Protein AF-A0A8B6GCG8-F1 (afdb_monomer)

pLDDT: mean 71.93, std 27.78, range [21.56, 97.56]

Radius of gyration: 34.84 Å; Cα contacts (8 Å, |Δi|>4): 475; chains: 1; bounding box: 77×67×81 Å

Secondary structure (DSSP, 8-state):
--PPPPPPPPP------B---S--S-EEE-----------EEEEES--SEEEEE------S---EEEEES--SEEEEE------SS---EEE-S--S-------EEEEEEEEETTEEEEEEEESS-TT-EEEEESSPBPTTS-BHHHHHHHHHHHHTT--HHHHHHHTTTT----HHHHHHHHHHHHHHHHHHHHHHHHHHHHHHHHT-SS-S-EEEEEEEEE-SSTT-SEEEEEEEETTT--EEEEEEEETTT-S-GGGHHHHHHHHHHHHHHHTT--EEEEEE---HHHHHHHHHSTTPEEEE-HHHHHHHHHHHHHHHH---GGGBTTTB-GGGTTTHHHHHHHHHHHHH-

Nearest PDB structures (foldseek):
  6ozp-assembly1_A  TM=4.216E-01  e=9.508E-03  Mus musculus
  3k9k-assembly2_A  TM=4.557E-01  e=5.864E-02  Homo sapiens
  5tmd-assembly1_A  TM=6.207E-01  e=4.619E+00  Oryza sativa Japonica Group
  4xuu-assembly1_D  TM=4.042E-01  e=2.676E+00  Homo sapiens
  2w9j-assembly2_B  TM=4.641E-01  e=5.541E+00  Schizosaccharomyces pombe

Mean predicted aligned error: 16.88 Å

Structure (mmCIF, N/CA/C/O backbone):
data_AF-A0A8B6GCG8-F1
#
_entry.id   AF-A0A8B6GCG8-F1
#
loop_
_atom_site.group_PDB
_atom_site.id
_atom_site.type_symbol
_atom_site.label_atom_id
_atom_site.label_alt_id
_atom_site.label_comp_id
_atom_site.label_asym_id
_atom_site.label_entity_id
_atom_site.label_seq_id
_atom_site.pdbx_PDB_ins_code
_atom_site.Cartn_x
_atom_site.Cartn_y
_atom_site.Cartn_z
_atom_site.occupancy
_atom_site.B_iso_or_equiv
_atom_site.auth_seq_id
_atom_site.auth_comp_id
_atom_site.auth_asym_id
_atom_site.auth_atom_id
_atom_site.pdbx_PDB_model_num
ATOM 1 N N . MET A 1 1 ? -25.129 46.458 -16.082 1.00 32.44 1 MET A N 1
ATOM 2 C CA . MET A 1 1 ? -23.894 46.602 -15.280 1.00 32.44 1 MET A CA 1
ATOM 3 C C . MET A 1 1 ? -23.099 45.307 -15.385 1.00 32.44 1 MET A C 1
ATOM 5 O O . MET A 1 1 ? -23.721 44.260 -15.436 1.00 32.44 1 MET A O 1
ATOM 9 N N . ALA A 1 2 ? -21.772 45.437 -15.473 1.00 30.25 2 ALA A N 1
ATOM 10 C CA . ALA A 1 2 ? -20.726 44.406 -15.431 1.00 30.25 2 ALA A CA 1
ATOM 11 C C . ALA A 1 2 ? -20.760 43.264 -16.478 1.00 30.25 2 ALA A C 1
ATOM 13 O O . ALA A 1 2 ? -21.389 42.229 -16.299 1.00 30.25 2 ALA A O 1
ATOM 14 N N . LYS A 1 3 ? -19.985 43.463 -17.557 1.00 29.70 3 LYS A N 1
ATOM 15 C CA . LYS A 1 3 ? -19.332 42.396 -18.333 1.00 29.70 3 LYS A CA 1
ATOM 16 C C . LYS A 1 3 ? -18.142 41.876 -17.514 1.00 29.70 3 LYS A C 1
ATOM 18 O O . LYS A 1 3 ? -17.309 42.692 -17.124 1.00 29.70 3 LYS A O 1
ATOM 23 N N . GLU A 1 4 ? -18.032 40.570 -17.291 1.00 29.09 4 GLU A N 1
ATOM 24 C CA . GLU A 1 4 ? -16.805 39.967 -16.754 1.00 29.09 4 GLU A CA 1
ATOM 25 C C . GLU A 1 4 ? -15.757 39.820 -17.863 1.00 29.09 4 GLU A C 1
ATOM 27 O O . GLU A 1 4 ? -16.001 39.265 -18.936 1.00 29.09 4 GLU A O 1
ATOM 32 N N . SER A 1 5 ? -14.589 40.400 -17.598 1.00 29.09 5 SER A N 1
ATOM 33 C CA . SER A 1 5 ? -13.411 40.423 -18.451 1.00 29.09 5 SER A CA 1
ATOM 34 C C . SER A 1 5 ? -12.671 39.090 -18.394 1.00 29.09 5 SER A C 1
ATOM 36 O O . SER A 1 5 ? -12.219 38.661 -17.333 1.00 29.09 5 SER A O 1
ATOM 38 N N . CYS A 1 6 ? -12.485 38.479 -19.558 1.00 30.62 6 CYS A N 1
ATOM 39 C CA . CYS A 1 6 ? -11.544 37.390 -19.768 1.00 30.62 6 CYS A CA 1
ATOM 40 C C . CYS A 1 6 ? -10.105 37.899 -19.540 1.00 30.62 6 CYS A C 1
ATOM 42 O O . CYS A 1 6 ? -9.717 38.923 -20.105 1.00 30.62 6 CYS A O 1
ATOM 44 N N . ALA A 1 7 ? -9.322 37.202 -18.713 1.00 31.02 7 ALA A N 1
ATOM 45 C CA . ALA A 1 7 ? -7.907 37.502 -18.491 1.00 31.02 7 ALA A CA 1
ATOM 46 C C . ALA A 1 7 ? -7.106 37.440 -19.814 1.00 31.02 7 ALA A C 1
ATOM 48 O O . ALA A 1 7 ? -7.383 36.565 -20.643 1.00 31.02 7 ALA A O 1
ATOM 49 N N . PRO A 1 8 ? -6.121 38.331 -20.042 1.00 29.83 8 PRO A N 1
ATOM 50 C CA . PRO A 1 8 ? -5.326 38.311 -21.262 1.00 29.83 8 PRO A CA 1
ATOM 51 C C . PRO A 1 8 ? -4.339 37.135 -21.273 1.00 29.83 8 PRO A C 1
ATOM 53 O O . PRO A 1 8 ? -3.689 36.824 -20.275 1.00 29.83 8 PRO A O 1
ATOM 56 N N . LEU A 1 9 ? -4.218 36.501 -22.441 1.00 29.25 9 LEU A N 1
ATOM 57 C CA . LEU A 1 9 ? -3.162 35.543 -22.778 1.00 29.25 9 LEU A CA 1
ATOM 58 C C . LEU A 1 9 ? -1.774 36.216 -22.686 1.00 29.25 9 LEU A C 1
ATOM 60 O O . LEU A 1 9 ? -1.675 37.421 -22.933 1.00 29.25 9 LEU A O 1
ATOM 64 N N . PRO A 1 10 ? -0.693 35.471 -22.379 1.00 26.78 10 PRO A N 1
ATOM 65 C CA . PRO A 1 10 ? 0.648 36.045 -22.281 1.00 26.78 10 PRO A CA 1
ATOM 66 C C . PRO A 1 10 ? 1.072 36.670 -23.618 1.00 26.78 10 PRO A C 1
ATOM 68 O O . PRO A 1 10 ? 1.083 36.005 -24.656 1.00 26.78 10 PRO A O 1
ATOM 71 N N . GLN A 1 11 ? 1.415 37.960 -23.592 1.00 25.47 11 GLN A N 1
ATOM 72 C CA . GLN A 1 11 ? 1.951 38.679 -24.746 1.00 25.47 11 GLN A CA 1
ATOM 73 C C . GLN A 1 11 ? 3.335 38.138 -25.122 1.00 25.47 11 GLN A C 1
ATOM 75 O O . GLN A 1 11 ? 4.242 38.063 -24.295 1.00 25.47 11 GLN A O 1
ATOM 80 N N . VAL A 1 12 ? 3.507 37.805 -26.401 1.00 28.25 12 VAL A N 1
ATOM 81 C CA . VAL A 1 12 ? 4.810 37.506 -27.002 1.00 28.25 12 VAL A CA 1
ATOM 82 C C . VAL A 1 12 ? 5.490 38.833 -27.339 1.00 28.25 12 VAL A C 1
ATOM 84 O O . VAL A 1 12 ? 5.025 39.560 -28.214 1.00 28.25 12 VAL A O 1
ATOM 87 N N . SER A 1 13 ? 6.587 39.151 -26.653 1.00 27.48 13 SER A N 1
ATOM 88 C CA . SER A 1 13 ? 7.477 40.254 -27.031 1.00 27.48 13 SER A CA 1
ATOM 89 C C . SER A 1 13 ? 8.398 39.797 -28.163 1.00 27.48 13 SER A C 1
ATOM 91 O O . SER A 1 13 ? 9.070 38.773 -28.046 1.00 27.48 13 SER A O 1
ATOM 93 N N . ILE A 1 14 ? 8.416 40.547 -29.265 1.00 28.27 14 ILE A N 1
ATOM 94 C CA . ILE A 1 14 ? 9.349 40.370 -30.382 1.00 28.27 14 ILE A CA 1
ATOM 95 C C . ILE A 1 14 ? 10.382 41.491 -30.272 1.00 28.27 14 ILE A C 1
ATOM 97 O O . ILE A 1 14 ? 10.014 42.661 -30.314 1.00 28.27 14 ILE A O 1
ATOM 101 N N . HIS A 1 15 ? 11.663 41.147 -30.144 1.00 27.52 15 HIS A N 1
ATOM 102 C CA . HIS A 1 15 ? 12.764 42.109 -30.196 1.00 27.52 15 HIS A CA 1
ATOM 103 C C . HIS A 1 15 ? 13.732 41.723 -31.315 1.00 27.52 15 HIS A C 1
ATOM 105 O O . HIS A 1 15 ? 14.347 40.660 -31.278 1.00 27.52 15 HIS A O 1
ATOM 111 N N . SER A 1 16 ? 13.879 42.601 -32.309 1.00 26.38 16 SER A N 1
ATOM 112 C CA . SER A 1 16 ? 14.939 42.523 -33.316 1.00 26.38 16 SER A CA 1
ATOM 113 C C . SER A 1 16 ? 16.014 43.553 -32.985 1.00 26.38 16 SER A C 1
ATOM 115 O O . SER A 1 16 ? 15.724 44.750 -32.969 1.00 26.38 16 SER A O 1
ATOM 117 N N . VAL A 1 17 ? 17.247 43.107 -32.756 1.00 29.20 17 VAL A N 1
ATOM 118 C CA . VAL A 1 17 ? 18.406 43.992 -32.578 1.00 29.20 17 VAL A CA 1
ATOM 119 C C . VAL A 1 17 ? 19.298 43.848 -33.804 1.00 29.20 17 VAL A C 1
ATOM 121 O O . VAL A 1 17 ? 19.693 42.741 -34.165 1.00 29.20 17 VAL A O 1
ATOM 124 N N . ARG A 1 18 ? 19.592 44.969 -34.466 1.00 30.34 18 ARG A N 1
ATOM 125 C CA . ARG A 1 18 ? 20.473 45.031 -35.636 1.00 30.34 18 ARG A CA 1
ATOM 126 C C . ARG A 1 18 ? 21.690 45.863 -35.261 1.00 30.34 18 ARG A C 1
ATOM 128 O O . ARG A 1 18 ? 21.537 47.019 -34.882 1.00 30.34 18 ARG A O 1
ATOM 135 N N . VAL A 1 19 ? 22.873 45.268 -35.352 1.00 31.67 19 VAL A N 1
ATOM 136 C CA . VAL A 1 19 ? 24.141 45.924 -35.019 1.00 31.67 19 VAL A CA 1
ATOM 137 C C . VAL A 1 19 ? 24.976 45.998 -36.294 1.00 31.67 19 VAL A C 1
ATOM 139 O O . VAL A 1 19 ? 25.287 44.968 -36.887 1.00 31.67 19 VAL A O 1
ATOM 142 N N . ASN A 1 20 ? 25.293 47.217 -36.731 1.00 30.27 20 ASN A N 1
ATOM 143 C CA . ASN A 1 20 ? 26.251 47.486 -37.803 1.00 30.27 20 ASN A CA 1
ATOM 144 C C . ASN A 1 20 ? 27.512 48.050 -37.152 1.00 30.27 20 ASN A C 1
ATOM 146 O O . ASN A 1 20 ? 27.458 49.125 -36.558 1.00 30.27 20 ASN A O 1
ATOM 150 N N . LEU A 1 21 ? 28.627 47.335 -37.264 1.00 30.95 21 LEU A N 1
ATOM 151 C CA . LEU A 1 21 ? 29.933 47.789 -36.795 1.00 30.95 21 LEU A CA 1
ATOM 152 C C . LEU A 1 21 ? 30.873 47.802 -37.997 1.00 30.95 21 LEU A C 1
ATOM 154 O O . LEU A 1 21 ? 30.982 46.808 -38.709 1.00 30.95 21 LEU A O 1
ATOM 158 N N . SER A 1 22 ? 31.496 48.950 -38.254 1.00 26.77 22 SER A N 1
ATOM 159 C CA . SER A 1 22 ? 32.385 49.143 -39.402 1.00 26.77 22 SER A CA 1
ATOM 160 C C . SER A 1 22 ? 33.802 48.635 -39.143 1.00 26.77 22 SER A C 1
ATOM 162 O O . SER A 1 22 ? 34.457 48.221 -40.094 1.00 26.77 22 SER A O 1
ATOM 164 N N . GLN A 1 23 ? 34.252 48.643 -37.883 1.00 32.69 23 GLN A N 1
ATOM 165 C CA . GLN A 1 23 ? 35.544 48.125 -37.426 1.00 32.69 23 GLN A CA 1
ATOM 166 C C . GLN A 1 23 ? 35.416 47.686 -35.963 1.00 32.69 23 GLN A C 1
ATOM 168 O O . GLN A 1 23 ? 34.892 48.436 -35.136 1.00 32.69 23 GLN A O 1
ATOM 173 N N . SER A 1 24 ? 35.857 46.472 -35.644 1.00 34.53 24 SER A N 1
ATOM 174 C CA . SER A 1 24 ? 36.017 46.029 -34.260 1.00 34.53 24 SER A CA 1
ATOM 175 C C . SER A 1 24 ? 37.118 44.985 -34.182 1.00 34.53 24 SER A C 1
ATOM 177 O O . SER A 1 24 ? 37.036 43.968 -34.873 1.00 34.53 24 SER A O 1
ATOM 179 N N . ASP A 1 25 ? 38.084 45.213 -33.302 1.00 31.75 25 ASP A N 1
ATOM 180 C CA . ASP A 1 25 ? 39.302 44.405 -33.276 1.00 31.75 25 ASP A CA 1
ATOM 181 C C . ASP A 1 25 ? 39.113 43.057 -32.580 1.00 31.75 25 ASP A C 1
ATOM 183 O O . ASP A 1 25 ? 39.912 42.167 -32.810 1.00 31.75 25 ASP A O 1
ATOM 187 N N . ASN A 1 26 ? 38.062 42.863 -31.768 1.00 34.75 26 ASN A N 1
ATOM 188 C CA . ASN A 1 26 ? 37.738 41.570 -31.153 1.00 34.75 26 ASN A CA 1
ATOM 189 C C . ASN A 1 26 ? 36.280 41.522 -30.656 1.00 34.75 26 ASN A C 1
ATOM 191 O O . ASN A 1 26 ? 35.889 42.305 -29.789 1.00 34.75 26 ASN A O 1
ATOM 195 N N . LEU A 1 27 ? 35.483 40.563 -31.141 1.00 35.06 27 LEU A N 1
ATOM 196 C CA . LEU A 1 27 ? 34.155 40.235 -30.601 1.00 35.06 27 LEU A CA 1
ATOM 197 C C . LEU A 1 27 ? 34.186 38.825 -29.997 1.00 35.06 27 LEU A C 1
ATOM 199 O O . LEU A 1 27 ? 34.358 37.838 -30.706 1.00 35.06 27 LEU A O 1
ATOM 203 N N . SER A 1 28 ? 34.002 38.737 -28.678 1.00 33.25 28 SER A N 1
ATOM 204 C CA . SER A 1 28 ? 33.999 37.486 -27.910 1.00 33.25 28 SER A CA 1
ATOM 205 C C . SER A 1 28 ? 32.704 37.368 -27.109 1.00 33.25 28 SER A C 1
ATOM 207 O O . SER A 1 28 ? 32.291 38.310 -26.433 1.00 33.25 28 SER A O 1
ATOM 209 N N . CYS A 1 29 ? 32.045 36.212 -27.184 1.00 35.44 29 CYS A N 1
ATOM 210 C CA . CYS A 1 29 ? 30.864 35.886 -26.387 1.00 35.44 29 CYS A CA 1
ATOM 211 C C . CYS A 1 29 ? 31.061 34.508 -25.737 1.00 35.44 29 CYS A C 1
ATOM 213 O O . CYS A 1 29 ? 31.024 33.494 -26.425 1.00 35.44 29 CYS A O 1
ATOM 215 N N . ASN A 1 30 ? 31.280 34.481 -24.415 1.00 27.20 30 ASN A N 1
ATOM 216 C CA . ASN A 1 30 ? 31.602 33.272 -23.644 1.00 27.20 30 ASN A CA 1
ATOM 217 C C . ASN A 1 30 ? 30.707 33.133 -22.393 1.00 27.20 30 ASN A C 1
ATOM 219 O O . ASN A 1 30 ? 30.389 34.130 -21.750 1.00 27.20 30 ASN A O 1
ATOM 223 N N . ASN A 1 31 ? 30.383 31.883 -22.026 1.00 28.02 31 ASN A N 1
ATOM 224 C CA . ASN A 1 31 ? 29.682 31.440 -20.805 1.00 28.02 31 ASN A CA 1
ATOM 225 C C . ASN A 1 31 ? 28.288 32.041 -20.546 1.00 28.02 31 ASN A C 1
ATOM 227 O O . ASN A 1 31 ? 28.129 32.911 -19.696 1.00 28.02 31 ASN A O 1
ATOM 231 N N . ASN A 1 32 ? 27.247 31.466 -21.157 1.00 29.69 32 ASN A N 1
ATOM 232 C CA . ASN A 1 32 ? 25.871 31.676 -20.701 1.00 29.69 32 ASN A CA 1
ATOM 233 C C . ASN A 1 32 ? 25.127 30.349 -20.513 1.00 29.69 32 ASN A C 1
ATOM 235 O O . ASN A 1 32 ? 25.135 29.479 -21.378 1.00 29.69 32 ASN A O 1
ATOM 239 N N . ARG A 1 33 ? 24.445 30.214 -19.370 1.00 24.67 33 ARG A N 1
ATOM 240 C CA . ARG A 1 33 ? 23.570 29.086 -19.036 1.00 24.67 33 ARG A CA 1
ATOM 241 C C . ARG A 1 33 ? 22.139 29.615 -18.947 1.00 24.67 33 ARG A C 1
ATOM 243 O O . ARG A 1 33 ? 21.739 30.100 -17.894 1.00 24.67 33 ARG A O 1
ATOM 250 N N . THR A 1 34 ? 21.371 29.538 -20.036 1.00 23.41 34 THR A N 1
ATOM 251 C CA . THR A 1 34 ? 19.992 30.060 -20.043 1.00 23.41 34 THR A CA 1
ATOM 252 C C . THR A 1 34 ? 19.047 29.230 -20.911 1.00 23.41 34 THR A C 1
ATOM 254 O O . THR A 1 34 ? 19.414 28.723 -21.968 1.00 23.41 34 THR A O 1
ATOM 257 N N . VAL A 1 35 ? 17.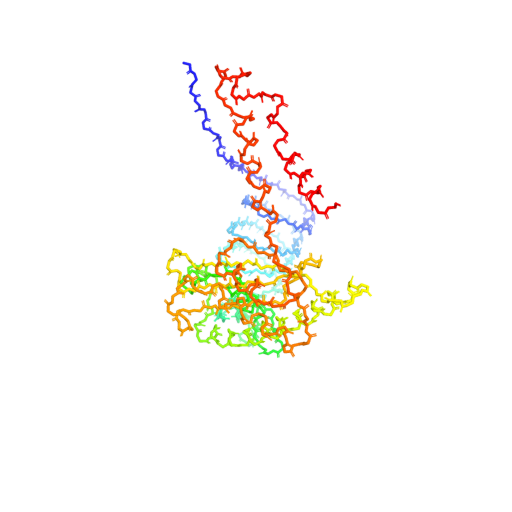802 29.118 -20.446 1.00 22.17 35 VAL A N 1
ATOM 258 C CA . VAL A 1 35 ? 16.657 28.491 -21.117 1.00 22.17 35 VAL A CA 1
ATOM 259 C C . VAL A 1 35 ? 15.977 29.495 -22.070 1.00 22.17 35 VAL A C 1
ATOM 261 O O . VAL A 1 35 ? 15.567 30.565 -21.642 1.00 22.17 35 VAL A O 1
ATOM 264 N N . THR A 1 36 ? 15.882 29.097 -23.347 1.00 23.94 36 THR A N 1
ATOM 265 C CA . THR A 1 36 ? 14.929 29.429 -24.442 1.00 23.94 36 THR A CA 1
ATOM 266 C C . THR A 1 36 ? 14.344 30.847 -24.601 1.00 23.94 36 THR A C 1
ATOM 268 O O . THR A 1 36 ? 13.528 31.218 -23.779 1.00 23.94 36 THR A O 1
ATOM 271 N N . TYR A 1 37 ? 14.552 31.503 -25.767 1.00 21.56 37 TYR A N 1
ATOM 272 C CA . TYR A 1 37 ? 13.556 32.273 -26.574 1.00 21.56 37 TYR A CA 1
ATOM 273 C C . TYR A 1 37 ? 14.062 32.471 -28.034 1.00 21.56 37 TYR A C 1
ATOM 275 O O . TYR A 1 37 ? 15.267 32.430 -28.279 1.00 21.56 37 TYR A O 1
ATOM 283 N N . ARG A 1 38 ? 13.159 32.639 -29.025 1.00 27.12 38 ARG A N 1
ATOM 284 C CA . ARG A 1 38 ? 13.507 32.914 -30.446 1.00 27.12 38 ARG A CA 1
ATOM 285 C C . ARG A 1 38 ? 14.250 34.248 -30.573 1.00 27.12 38 ARG A C 1
ATOM 287 O O . ARG A 1 38 ? 13.722 35.258 -30.124 1.00 27.12 38 ARG A O 1
ATOM 294 N N . HIS A 1 39 ? 15.380 34.257 -31.275 1.00 28.78 39 HIS A N 1
ATOM 295 C CA . HIS A 1 39 ? 16.095 35.466 -31.677 1.00 28.78 39 HIS A CA 1
ATOM 296 C C . HIS A 1 39 ? 16.517 35.346 -33.148 1.00 28.78 39 HIS A C 1
ATOM 298 O O . HIS A 1 39 ? 16.999 34.303 -33.575 1.00 28.78 39 HIS A O 1
ATOM 304 N N . ASP A 1 40 ? 16.341 36.410 -33.927 1.00 30.27 40 ASP A N 1
ATOM 305 C CA . ASP A 1 40 ? 16.994 36.556 -35.229 1.00 30.27 40 ASP A CA 1
ATOM 306 C C . ASP A 1 40 ? 18.073 37.633 -35.064 1.00 30.27 40 ASP A C 1
ATOM 308 O O . ASP A 1 40 ? 17.767 38.785 -34.746 1.00 30.27 40 ASP A O 1
ATOM 312 N N . LEU A 1 41 ? 19.341 37.255 -35.241 1.00 31.00 41 LEU A N 1
ATOM 313 C CA . LEU A 1 41 ? 20.489 38.163 -35.202 1.00 31.00 41 LEU A CA 1
ATOM 314 C C . LEU A 1 41 ? 21.177 38.144 -36.569 1.00 31.00 41 LEU A C 1
ATOM 316 O O . LEU A 1 41 ? 21.558 37.089 -37.078 1.00 31.00 41 LEU A O 1
ATOM 320 N N 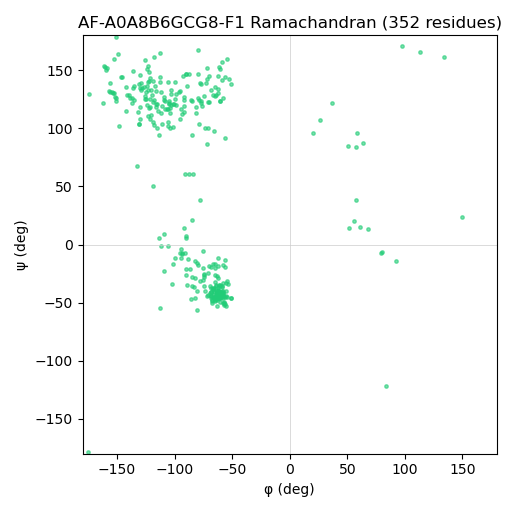. GLY A 1 42 ? 21.321 39.323 -37.171 1.00 29.45 42 GLY A N 1
ATOM 321 C CA . GLY A 1 42 ? 22.029 39.513 -38.433 1.00 29.45 42 GLY A CA 1
ATOM 322 C C . GLY A 1 42 ? 22.948 40.724 -38.348 1.00 29.45 42 GLY A C 1
ATOM 323 O O . GLY A 1 42 ? 22.481 41.825 -38.050 1.00 29.45 42 GLY A O 1
ATOM 324 N N . GLY A 1 43 ? 24.232 40.508 -38.631 1.00 33.19 43 GLY A N 1
ATOM 325 C CA . GLY A 1 43 ? 25.261 41.543 -38.726 1.00 33.19 43 GLY A CA 1
ATOM 326 C C . GLY A 1 43 ? 26.042 41.397 -40.033 1.00 33.19 43 GLY A C 1
ATOM 327 O O . GLY A 1 43 ? 26.333 40.280 -40.462 1.00 33.19 43 GLY A O 1
ATOM 328 N N . ASN A 1 44 ? 26.345 42.524 -40.676 1.00 31.81 44 ASN A N 1
ATOM 329 C CA . ASN A 1 44 ? 27.280 42.603 -41.800 1.00 31.81 44 ASN A CA 1
ATOM 330 C C . ASN A 1 44 ? 28.590 43.195 -41.267 1.00 31.81 44 ASN A C 1
ATOM 332 O O . ASN A 1 44 ? 28.548 44.245 -40.627 1.00 31.81 44 ASN A O 1
ATOM 336 N N . LEU A 1 45 ? 29.722 42.546 -41.539 1.00 32.78 45 LEU A N 1
ATOM 337 C CA . LEU A 1 45 ? 31.052 43.001 -41.125 1.00 32.78 45 LEU A CA 1
ATOM 338 C C . LEU A 1 45 ? 31.954 43.082 -42.357 1.00 32.78 45 LEU A C 1
ATOM 340 O O . LEU A 1 45 ? 32.044 42.134 -43.136 1.00 32.78 45 LEU A O 1
ATOM 344 N N . SER A 1 46 ? 32.586 44.237 -42.551 1.00 30.97 46 SER A N 1
ATOM 345 C CA . SER A 1 46 ? 33.433 44.514 -43.714 1.00 30.97 46 SER A CA 1
ATOM 346 C C . SER A 1 46 ? 34.871 44.019 -43.536 1.00 30.97 46 SER A C 1
ATOM 348 O O . SER A 1 46 ? 35.440 43.529 -44.511 1.00 30.97 46 SER A O 1
ATOM 350 N N . GLN A 1 47 ? 35.434 44.096 -42.324 1.00 34.56 47 GLN A N 1
ATOM 351 C CA . GLN A 1 47 ? 36.785 43.628 -41.980 1.00 34.56 47 GLN A CA 1
ATOM 352 C C . GLN A 1 47 ? 36.845 43.268 -40.487 1.00 34.56 47 GLN A C 1
ATOM 354 O O . GLN A 1 47 ? 36.376 44.043 -39.651 1.00 34.56 47 GLN A O 1
ATOM 359 N N . SER A 1 48 ? 37.360 42.084 -40.161 1.00 34.47 48 SER A N 1
ATOM 360 C CA . SER A 1 48 ? 37.602 41.624 -38.790 1.00 34.47 48 SER A CA 1
ATOM 361 C C . SER A 1 48 ? 38.720 40.588 -38.816 1.00 34.47 48 SER A C 1
ATOM 363 O O . SER A 1 48 ? 38.671 39.666 -39.633 1.00 34.47 48 SER A O 1
ATOM 365 N N . ASP A 1 49 ? 39.696 40.759 -37.927 1.00 33.06 49 ASP A N 1
ATOM 366 C CA . ASP A 1 49 ? 40.918 39.954 -37.933 1.00 33.06 49 ASP A CA 1
ATOM 367 C C . ASP A 1 49 ? 40.754 38.625 -37.187 1.00 33.06 49 ASP A C 1
ATOM 369 O O . ASP A 1 49 ? 41.361 37.645 -37.600 1.00 33.06 49 ASP A O 1
ATOM 373 N N . ASP A 1 50 ? 39.859 38.534 -36.192 1.00 34.97 50 ASP A N 1
ATOM 374 C CA . ASP A 1 50 ? 39.560 37.278 -35.497 1.00 34.97 50 ASP A CA 1
ATOM 375 C C . ASP A 1 50 ? 38.114 37.223 -34.958 1.00 34.97 50 ASP A C 1
ATOM 377 O O . ASP A 1 50 ? 37.664 38.073 -34.183 1.00 34.97 50 ASP A O 1
ATOM 381 N N . LEU A 1 51 ? 37.378 36.165 -35.320 1.00 34.94 51 LEU A N 1
ATOM 382 C CA . LEU A 1 51 ? 36.086 35.798 -34.723 1.00 34.94 51 LEU A CA 1
ATOM 383 C C . LEU A 1 51 ? 36.214 34.436 -34.031 1.00 34.94 51 LEU A C 1
ATOM 385 O O . LEU A 1 51 ? 36.504 33.431 -34.683 1.00 34.94 51 LEU A O 1
ATOM 389 N N . SER A 1 52 ? 35.943 34.386 -32.720 1.00 34.12 52 SER A N 1
ATOM 390 C CA . SER A 1 52 ? 35.914 33.135 -31.950 1.00 34.12 52 SER A CA 1
ATOM 391 C C . SER A 1 52 ? 34.602 32.972 -31.179 1.00 34.12 52 SER A C 1
ATOM 393 O O . SER A 1 52 ? 34.091 33.907 -30.562 1.00 34.12 52 SER A O 1
ATOM 395 N N . CYS A 1 53 ? 34.032 31.767 -31.225 1.00 35.28 53 CYS A N 1
ATOM 396 C CA . CYS A 1 53 ? 32.849 31.382 -30.456 1.00 35.28 53 CYS A CA 1
ATOM 397 C C . CYS A 1 53 ? 33.169 30.056 -29.763 1.00 35.28 53 CYS A C 1
ATOM 399 O O . CYS A 1 53 ? 33.419 29.077 -30.466 1.00 35.28 53 CYS A O 1
ATOM 401 N N . ASN A 1 54 ? 33.163 30.006 -28.428 1.00 29.42 54 ASN A N 1
ATOM 402 C CA . ASN A 1 54 ? 33.509 28.795 -27.679 1.00 29.42 54 ASN A CA 1
ATOM 403 C C . ASN A 1 54 ? 32.473 28.467 -26.589 1.00 29.42 54 ASN A C 1
ATOM 405 O O . ASN A 1 54 ? 32.056 29.332 -25.824 1.00 29.42 54 ASN A O 1
ATOM 409 N N . ASN A 1 55 ? 32.161 27.170 -26.486 1.00 30.44 55 ASN A N 1
ATOM 410 C CA . ASN A 1 55 ? 31.487 26.487 -25.375 1.00 30.44 55 ASN A CA 1
ATOM 411 C C . ASN A 1 55 ? 30.034 26.911 -25.068 1.00 30.44 55 ASN A C 1
ATOM 413 O O . ASN A 1 55 ? 29.778 27.707 -24.167 1.00 30.44 55 ASN A O 1
ATOM 417 N N . ASN A 1 56 ? 29.063 26.288 -25.749 1.00 32.28 56 ASN A N 1
ATOM 418 C CA . ASN A 1 56 ? 27.644 26.370 -25.385 1.00 32.28 56 ASN A CA 1
ATOM 419 C C . ASN A 1 56 ? 26.988 24.975 -25.363 1.00 32.28 56 ASN A C 1
ATOM 421 O O . ASN A 1 56 ? 26.786 24.365 -26.410 1.00 32.28 56 ASN A O 1
ATOM 425 N N . ASP A 1 57 ? 26.571 24.507 -24.182 1.00 27.66 57 ASP A N 1
ATOM 426 C CA . ASP A 1 57 ? 25.603 23.409 -24.037 1.00 27.66 57 ASP A CA 1
ATOM 427 C C . ASP A 1 57 ? 24.198 23.979 -24.271 1.00 27.66 57 ASP A C 1
ATOM 429 O O . ASP A 1 57 ? 23.657 24.684 -23.417 1.00 27.66 57 ASP A O 1
ATOM 433 N N . THR A 1 58 ? 23.582 23.740 -25.433 1.00 29.38 58 THR A N 1
ATOM 434 C CA . THR A 1 58 ? 22.220 24.242 -25.701 1.00 29.38 58 THR A CA 1
ATOM 435 C C . THR A 1 58 ? 21.335 23.207 -26.390 1.00 29.38 58 THR A C 1
ATOM 437 O O . THR A 1 58 ? 21.636 22.713 -27.472 1.00 29.38 58 THR A O 1
ATOM 440 N N . VAL A 1 59 ? 20.166 22.944 -25.798 1.00 27.03 59 VAL A N 1
ATOM 441 C CA . VAL A 1 59 ? 19.036 22.267 -26.449 1.00 27.03 59 VAL A CA 1
ATOM 442 C C . VAL A 1 59 ? 17.973 23.321 -26.751 1.00 27.03 59 VAL A C 1
ATOM 444 O O . VAL A 1 59 ? 17.245 23.690 -25.833 1.00 27.03 59 VAL A O 1
ATOM 447 N N . THR A 1 60 ? 17.829 23.820 -27.993 1.00 24.19 60 THR A N 1
ATOM 448 C CA . THR A 1 60 ? 16.558 24.456 -28.429 1.00 24.19 60 THR A CA 1
ATOM 449 C C . THR A 1 60 ? 16.339 24.558 -29.957 1.00 24.19 60 THR A C 1
ATOM 451 O O . THR A 1 60 ? 17.271 24.625 -30.750 1.00 24.19 60 THR A O 1
ATOM 454 N N . TYR A 1 61 ? 15.053 24.570 -30.340 1.00 24.97 61 TYR A N 1
ATOM 455 C CA . TYR A 1 61 ? 14.441 24.644 -31.679 1.00 24.97 61 TYR A CA 1
ATOM 456 C C . TYR A 1 61 ? 14.734 25.929 -32.497 1.00 24.97 61 TYR A C 1
ATOM 458 O O . TYR A 1 61 ? 14.745 27.020 -31.941 1.00 24.97 61 TYR A O 1
ATOM 466 N N . ARG A 1 62 ? 14.848 25.752 -33.834 1.00 24.27 62 ARG A N 1
ATOM 467 C CA . ARG A 1 62 ? 14.930 26.724 -34.966 1.00 24.27 62 ARG A CA 1
ATOM 468 C C . ARG A 1 62 ? 15.500 28.126 -34.658 1.00 24.27 62 ARG A C 1
ATOM 470 O O . ARG A 1 62 ? 14.785 28.992 -34.167 1.00 24.27 62 ARG A O 1
ATOM 477 N N . HIS A 1 63 ? 16.720 28.362 -35.136 1.00 30.92 63 HIS A N 1
ATOM 478 C CA . HIS A 1 63 ? 17.390 29.660 -35.272 1.00 30.92 63 HIS A CA 1
ATOM 479 C C . HIS A 1 63 ? 17.845 29.830 -36.739 1.00 30.92 63 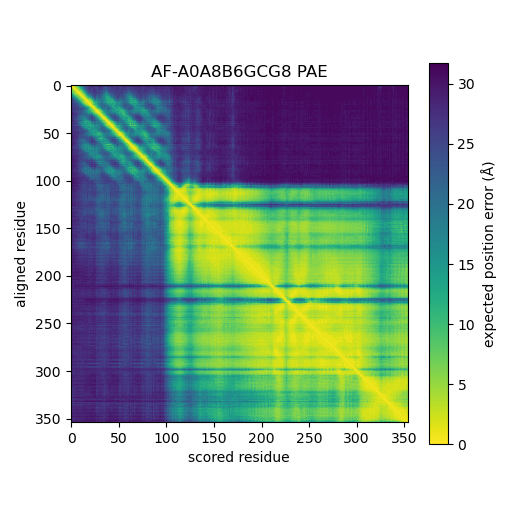HIS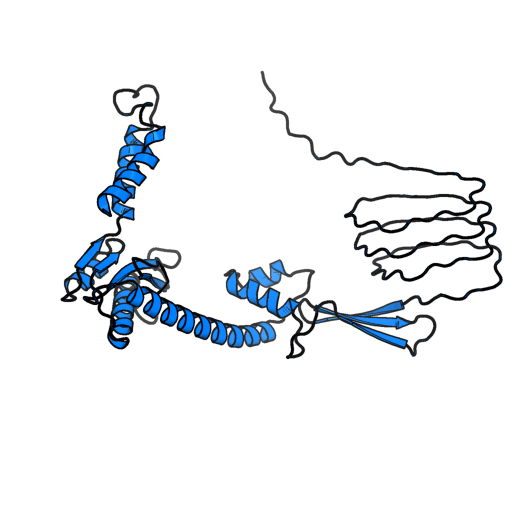 A C 1
ATOM 481 O O . HIS A 1 63 ? 17.953 28.851 -37.480 1.00 30.92 63 HIS A O 1
ATOM 487 N N . SER A 1 64 ? 18.076 31.062 -37.194 1.00 30.66 64 SER A N 1
ATOM 488 C CA . SER A 1 64 ? 18.748 31.341 -38.472 1.00 30.66 64 SER A CA 1
ATOM 489 C C . SER A 1 64 ? 19.740 32.477 -38.254 1.00 30.66 64 SER A C 1
ATOM 491 O O . SER A 1 64 ? 19.343 33.561 -37.846 1.00 30.66 64 SER A O 1
ATOM 493 N N . VAL A 1 65 ? 21.020 32.242 -38.536 1.00 32.62 65 VAL A N 1
ATOM 494 C CA . VAL A 1 65 ? 22.073 33.265 -38.459 1.00 32.62 65 VAL A CA 1
ATOM 495 C C . VAL A 1 65 ? 22.683 33.408 -39.848 1.00 32.62 65 VAL A C 1
ATOM 497 O O . VAL A 1 65 ? 23.042 32.413 -40.482 1.00 32.62 65 VAL A O 1
ATOM 500 N N . ARG A 1 66 ? 22.759 34.644 -40.348 1.00 32.94 66 ARG A N 1
ATOM 501 C CA . ARG A 1 66 ? 23.362 34.977 -41.643 1.00 32.94 66 ARG A CA 1
ATOM 502 C C . ARG A 1 66 ? 24.450 36.018 -41.399 1.00 32.94 66 ARG A C 1
ATOM 504 O O . ARG A 1 66 ? 24.147 37.099 -40.903 1.00 32.94 66 ARG A O 1
ATOM 511 N N . VAL A 1 67 ? 25.685 35.675 -41.753 1.00 35.34 67 VAL A N 1
ATOM 512 C CA . VAL A 1 67 ? 26.861 36.547 -41.638 1.00 35.34 67 VAL A CA 1
ATOM 513 C C . VAL A 1 67 ? 27.500 36.639 -43.020 1.00 35.34 67 VAL A C 1
ATOM 515 O O . VAL A 1 67 ? 27.783 35.612 -43.636 1.00 35.34 67 VAL A O 1
ATOM 518 N N . ASN A 1 68 ? 27.678 37.862 -43.517 1.00 34.38 68 ASN A N 1
ATOM 519 C CA . ASN A 1 68 ? 28.422 38.147 -44.742 1.00 34.38 68 ASN A CA 1
ATOM 520 C C . ASN A 1 68 ? 29.745 38.808 -44.341 1.00 34.38 68 ASN A C 1
ATOM 522 O O . ASN A 1 68 ? 29.711 39.833 -43.658 1.00 34.38 68 ASN A O 1
ATOM 526 N N . LEU A 1 69 ? 30.870 38.226 -44.761 1.00 33.91 69 LEU A N 1
ATOM 527 C CA . LEU A 1 69 ? 32.223 38.730 -44.514 1.00 33.91 69 LEU A CA 1
ATOM 528 C C . LEU A 1 69 ? 32.928 38.916 -45.856 1.00 33.91 69 LEU A C 1
ATOM 530 O O . LEU A 1 69 ? 32.870 38.027 -46.705 1.00 33.91 69 LEU A O 1
ATOM 534 N N . SER A 1 70 ? 33.574 40.064 -46.053 1.00 31.00 70 SER A N 1
ATOM 535 C CA . SER A 1 70 ? 34.337 40.349 -47.274 1.00 31.00 70 SER A CA 1
ATOM 536 C C . SER A 1 70 ? 35.799 39.899 -47.192 1.00 31.00 70 SER A C 1
ATOM 538 O O . SER A 1 70 ? 36.318 39.455 -48.214 1.00 31.00 70 SER A O 1
ATOM 540 N N . GLN A 1 71 ? 36.447 39.977 -46.019 1.00 35.44 71 GLN A N 1
ATOM 541 C CA . GLN A 1 71 ? 37.854 39.595 -45.791 1.00 35.44 71 GLN A CA 1
ATOM 542 C C . GLN A 1 71 ? 38.090 39.239 -44.305 1.00 35.44 71 GLN A C 1
ATOM 544 O O . GLN A 1 71 ? 37.665 40.003 -43.437 1.00 35.44 71 GLN A O 1
ATOM 549 N N . SER A 1 72 ? 38.736 38.100 -44.020 1.00 34.72 72 SER A N 1
ATOM 550 C CA . SER A 1 72 ? 39.235 37.724 -42.681 1.00 34.72 72 SER A CA 1
ATOM 551 C C . SER A 1 72 ? 40.389 36.724 -42.798 1.00 34.72 72 SER A C 1
ATOM 553 O O . SER A 1 72 ? 40.269 35.773 -43.578 1.00 34.72 72 SER A O 1
ATOM 555 N N . ASP A 1 73 ? 41.429 36.877 -41.979 1.00 32.78 73 ASP A N 1
ATOM 556 C CA . ASP A 1 73 ? 42.644 36.056 -42.056 1.00 32.78 73 ASP A CA 1
ATOM 557 C C . ASP A 1 73 ? 42.589 34.781 -41.198 1.00 32.78 73 ASP A C 1
ATOM 559 O O . ASP A 1 73 ? 43.197 33.782 -41.577 1.00 32.78 73 ASP A O 1
ATOM 563 N N . ASN A 1 74 ? 41.799 34.735 -40.115 1.00 34.03 74 ASN A N 1
ATOM 564 C CA . ASN A 1 74 ? 41.628 33.524 -39.305 1.00 34.03 74 ASN A CA 1
ATOM 565 C C . ASN A 1 74 ? 40.179 33.335 -38.817 1.00 34.03 74 ASN A C 1
ATOM 567 O O . ASN A 1 74 ? 39.562 34.207 -38.210 1.00 34.03 74 ASN A O 1
ATOM 571 N N . LEU A 1 75 ? 39.627 32.141 -39.056 1.00 35.00 75 LEU A N 1
ATOM 572 C CA . LEU A 1 75 ? 38.326 31.709 -38.535 1.00 35.00 75 LEU A CA 1
ATOM 573 C C . LEU A 1 75 ? 38.522 30.453 -37.684 1.00 35.00 75 LEU A C 1
ATOM 575 O O . LEU A 1 75 ? 38.827 29.381 -38.202 1.00 35.00 75 LEU A O 1
ATOM 579 N N . SER A 1 76 ? 38.312 30.584 -36.373 1.00 33.56 76 SER A N 1
ATOM 580 C CA . SER A 1 76 ? 38.405 29.486 -35.407 1.00 33.56 76 SER A CA 1
ATOM 581 C C . SER A 1 76 ? 37.053 29.270 -34.728 1.00 33.56 76 SER A C 1
ATOM 583 O O . SER A 1 76 ? 36.662 30.013 -33.826 1.00 33.56 76 SER A O 1
ATOM 585 N N . CYS A 1 77 ? 36.358 28.202 -35.111 1.00 33.81 77 CYS A N 1
ATOM 586 C CA . CYS A 1 77 ? 35.219 27.665 -34.373 1.00 33.81 77 CYS A CA 1
ATOM 587 C C . CYS A 1 77 ? 35.612 26.308 -33.781 1.00 33.81 77 CYS A C 1
ATOM 589 O O . CYS A 1 77 ? 35.955 25.386 -34.518 1.00 33.81 77 CYS A O 1
ATOM 591 N N . ASN A 1 78 ? 35.588 26.172 -32.452 1.00 30.02 78 ASN A N 1
ATOM 592 C CA . ASN A 1 78 ? 35.978 24.927 -31.798 1.00 30.02 78 ASN A CA 1
ATOM 593 C C . ASN A 1 78 ? 34.898 24.456 -30.817 1.00 30.02 78 ASN A C 1
ATOM 595 O O . ASN A 1 78 ? 34.345 25.237 -30.050 1.00 30.02 78 ASN A O 1
ATOM 599 N N . ASN A 1 79 ? 34.604 23.155 -30.882 1.00 29.77 79 ASN A N 1
ATOM 600 C CA . ASN A 1 79 ? 33.617 22.420 -30.084 1.00 29.77 79 ASN A CA 1
ATOM 601 C C . ASN A 1 79 ? 32.205 23.025 -30.021 1.00 29.77 79 ASN A C 1
ATOM 603 O O . ASN A 1 79 ? 31.810 23.648 -29.039 1.00 29.77 79 ASN A O 1
ATOM 607 N N . ASN A 1 80 ? 31.396 22.702 -31.033 1.00 30.38 80 ASN A N 1
ATOM 608 C CA . ASN A 1 80 ? 29.940 22.776 -30.934 1.00 30.38 80 ASN A CA 1
ATOM 609 C C . ASN A 1 80 ? 29.344 21.365 -31.064 1.00 30.38 80 ASN A C 1
ATOM 611 O O . ASN A 1 80 ? 29.168 20.863 -32.177 1.00 30.38 80 ASN A O 1
ATOM 615 N N . ASP A 1 81 ? 28.987 20.731 -29.944 1.00 31.08 81 ASP A N 1
ATOM 616 C CA . ASP A 1 81 ? 28.141 19.531 -29.935 1.00 31.08 81 ASP A CA 1
ATOM 617 C C . ASP A 1 81 ? 26.702 19.931 -30.299 1.00 31.08 81 ASP A C 1
ATOM 619 O O . ASP A 1 81 ? 25.865 20.234 -29.452 1.00 31.08 81 ASP A O 1
ATOM 623 N N . THR A 1 82 ? 26.404 19.977 -31.601 1.00 28.55 82 THR A N 1
ATOM 624 C CA . THR A 1 82 ? 25.076 20.370 -32.094 1.00 28.55 82 THR A CA 1
ATOM 625 C C . THR A 1 82 ? 24.289 19.149 -32.562 1.00 28.55 82 THR A C 1
ATOM 627 O O . THR A 1 82 ? 24.601 18.535 -33.581 1.00 28.55 82 THR A O 1
ATOM 630 N N . LEU A 1 83 ? 23.204 18.824 -31.861 1.00 25.16 83 LEU A N 1
ATOM 631 C CA . LEU A 1 83 ? 22.205 17.849 -32.301 1.00 25.16 83 LEU A CA 1
ATOM 632 C C . LEU A 1 83 ? 21.194 18.574 -33.210 1.00 25.16 83 LEU A C 1
ATOM 634 O O . LEU A 1 83 ? 20.266 19.223 -32.732 1.00 25.16 83 LEU A O 1
ATOM 638 N N . THR A 1 84 ? 21.396 18.553 -34.531 1.00 26.41 84 THR A N 1
ATOM 639 C CA . THR A 1 84 ? 20.592 19.375 -35.456 1.00 26.41 84 THR A CA 1
ATOM 640 C C . THR A 1 84 ? 19.349 18.652 -35.996 1.00 26.41 84 THR A C 1
ATOM 642 O O . THR A 1 84 ? 19.456 17.702 -36.769 1.00 26.41 84 THR A O 1
ATOM 645 N N . TYR A 1 85 ? 18.156 19.193 -35.714 1.00 22.56 85 TYR A N 1
ATOM 646 C CA . TYR A 1 85 ? 17.022 19.167 -36.650 1.00 22.56 85 TYR A CA 1
ATOM 647 C C . TYR A 1 85 ? 17.089 20.462 -37.478 1.00 22.56 85 TYR A C 1
ATOM 649 O O . TYR A 1 85 ? 16.998 21.550 -36.914 1.00 22.56 85 TYR A O 1
ATOM 657 N N . ARG A 1 86 ? 17.332 20.325 -38.794 1.00 24.48 86 ARG A N 1
ATOM 658 C CA . ARG A 1 86 ? 17.499 21.373 -39.835 1.00 24.48 86 ARG A CA 1
ATOM 659 C C . ARG A 1 86 ? 17.869 22.785 -39.337 1.00 24.48 86 ARG A C 1
ATOM 661 O O . ARG A 1 86 ? 16.994 23.610 -39.086 1.00 24.48 86 ARG A O 1
ATOM 668 N N . HIS A 1 87 ? 19.166 23.081 -39.359 1.00 30.12 87 HIS A N 1
ATOM 669 C CA . HIS A 1 87 ? 19.705 24.434 -39.514 1.00 30.12 87 HIS A CA 1
ATOM 670 C C . HIS A 1 87 ? 20.423 24.528 -40.860 1.00 30.12 87 HIS A C 1
ATOM 672 O O . HIS A 1 87 ? 21.070 23.575 -41.288 1.00 30.12 87 HIS A O 1
ATOM 678 N N . SER A 1 88 ? 20.330 25.684 -41.507 1.00 28.12 88 SER A N 1
ATOM 679 C CA . SER A 1 88 ? 21.142 26.045 -42.667 1.00 28.12 88 SER A CA 1
ATOM 680 C C . SER A 1 88 ? 21.967 27.269 -42.298 1.00 28.12 88 SER A C 1
ATOM 682 O O . SER A 1 88 ? 21.437 28.378 -42.255 1.00 28.12 88 SER A O 1
ATOM 684 N N . VAL A 1 89 ? 23.249 27.053 -42.021 1.00 31.66 89 VAL A N 1
ATOM 685 C CA . VAL A 1 89 ? 24.258 28.110 -41.951 1.00 31.66 89 VAL A CA 1
ATOM 686 C C . VAL A 1 89 ? 24.763 28.312 -43.376 1.00 31.66 89 VAL A C 1
ATOM 688 O O . VAL A 1 89 ? 25.151 27.347 -44.034 1.00 31.66 89 VAL A O 1
ATOM 691 N N . ARG A 1 90 ? 24.696 29.538 -43.895 1.00 31.42 90 ARG A N 1
ATOM 692 C CA . ARG A 1 90 ? 25.238 29.876 -45.216 1.00 31.42 90 ARG A CA 1
ATOM 693 C C . ARG A 1 90 ? 26.276 30.973 -45.012 1.00 31.42 90 ARG A C 1
ATOM 695 O O . ARG A 1 90 ? 25.907 32.094 -44.679 1.00 31.42 90 ARG A O 1
ATOM 702 N N . VAL A 1 91 ? 27.542 30.607 -45.177 1.00 33.25 91 VAL A N 1
ATOM 703 C CA . VAL A 1 91 ? 28.695 31.512 -45.166 1.00 33.25 91 VAL A CA 1
ATOM 704 C C . VAL A 1 91 ? 29.128 31.676 -46.619 1.00 33.25 91 VAL A C 1
ATOM 706 O O . VAL A 1 91 ? 29.395 30.678 -47.285 1.00 33.25 91 VAL A O 1
ATOM 709 N N . ASN A 1 92 ? 29.142 32.906 -47.126 1.00 31.78 92 ASN A N 1
ATOM 710 C CA . ASN A 1 92 ? 29.732 33.224 -48.425 1.00 31.78 92 ASN A CA 1
ATOM 711 C C . ASN A 1 92 ? 31.104 33.852 -48.166 1.00 31.78 92 ASN A C 1
ATOM 713 O O . ASN A 1 92 ? 31.171 34.875 -47.491 1.00 31.78 92 ASN A O 1
ATOM 717 N N . LEU A 1 93 ? 32.164 33.234 -48.690 1.00 30.75 93 LEU A N 1
ATOM 718 C CA . LEU A 1 93 ? 33.548 33.713 -48.620 1.00 30.75 93 LEU A CA 1
ATOM 719 C C . LEU A 1 93 ? 34.067 33.943 -50.037 1.00 30.75 93 LEU A C 1
ATOM 721 O O . LEU A 1 93 ? 33.783 33.141 -50.928 1.00 30.75 93 LEU A O 1
ATOM 725 N N . SER A 1 94 ? 34.834 35.014 -50.235 1.00 29.25 94 SER A N 1
ATOM 726 C CA . SER A 1 94 ? 35.454 35.335 -51.525 1.00 29.25 94 SER A CA 1
ATOM 727 C C . SER A 1 94 ? 36.940 34.971 -51.636 1.00 29.25 94 SER A C 1
ATOM 729 O O . SER A 1 94 ? 37.392 34.883 -52.770 1.00 29.25 94 SER A O 1
ATOM 731 N N . GLN A 1 95 ? 37.682 34.712 -50.543 1.00 31.77 95 GLN A N 1
ATOM 732 C CA . GLN A 1 95 ? 39.100 34.274 -50.557 1.00 31.77 95 GLN A CA 1
ATOM 733 C C . GLN A 1 95 ? 39.600 33.928 -49.129 1.00 31.77 95 GLN A C 1
ATOM 735 O O . GLN A 1 95 ? 39.416 34.751 -48.238 1.00 31.77 95 GLN A O 1
ATOM 740 N N . SER A 1 96 ? 40.224 32.756 -48.898 1.00 29.89 96 SER A N 1
ATOM 741 C CA . SER A 1 96 ? 41.150 32.505 -47.762 1.00 29.89 96 SER A CA 1
ATOM 742 C C . SER A 1 96 ? 42.074 31.291 -48.017 1.00 29.89 96 SER A C 1
ATOM 744 O O . SER A 1 96 ? 41.679 30.363 -48.727 1.00 29.89 96 SER A O 1
ATOM 746 N N . ASP A 1 97 ? 43.289 31.309 -47.438 1.00 29.98 97 ASP A N 1
ATOM 747 C CA . ASP A 1 97 ? 44.420 30.411 -47.770 1.00 29.98 97 ASP A CA 1
ATOM 748 C C . ASP A 1 97 ? 44.744 29.296 -46.747 1.00 29.98 97 ASP A C 1
ATOM 750 O O . ASP A 1 97 ? 45.615 28.468 -47.008 1.00 29.98 97 ASP A O 1
ATOM 754 N N . VAL A 1 98 ? 44.048 29.170 -45.609 1.00 27.58 98 VAL A N 1
ATOM 755 C CA . VAL A 1 98 ? 44.256 28.030 -44.685 1.00 27.58 98 VAL A CA 1
ATOM 756 C C . VAL A 1 98 ? 42.928 27.561 -44.085 1.00 27.58 98 VAL A C 1
ATOM 758 O O . VAL A 1 98 ? 42.286 28.269 -43.316 1.00 27.58 98 VAL A O 1
ATOM 761 N N . LEU A 1 99 ? 42.518 26.331 -44.416 1.00 26.28 99 LEU A N 1
ATOM 762 C CA . LEU A 1 99 ? 41.360 25.646 -43.832 1.00 26.28 99 LEU A CA 1
ATOM 763 C C . LEU A 1 99 ? 41.836 24.471 -42.974 1.00 26.28 99 LEU A C 1
ATOM 765 O O . LEU A 1 99 ? 42.173 23.408 -43.491 1.00 26.28 99 LEU A O 1
ATOM 769 N N . SER A 1 100 ? 41.808 24.630 -41.654 1.00 31.16 100 SER A N 1
ATOM 770 C CA . SER A 1 100 ? 42.027 23.536 -40.706 1.00 31.16 100 SER A CA 1
ATOM 771 C C . SER A 1 100 ? 40.919 23.556 -39.654 1.00 31.16 100 SER A C 1
ATOM 773 O O . SER A 1 100 ? 40.943 24.388 -38.752 1.00 31.16 100 SER A O 1
ATOM 775 N N . GLY A 1 101 ? 39.953 22.631 -39.769 1.00 28.03 101 GLY A N 1
ATOM 776 C CA . GLY A 1 101 ? 38.963 22.399 -38.706 1.00 28.03 101 GLY A CA 1
ATOM 777 C C . GLY A 1 101 ? 37.558 21.916 -39.089 1.00 28.03 101 GLY A C 1
ATOM 778 O O . GLY A 1 101 ? 36.637 22.119 -38.310 1.00 28.03 101 GLY A O 1
ATOM 779 N N . ASN A 1 102 ? 37.327 21.270 -40.239 1.00 38.69 102 ASN A N 1
ATOM 780 C CA . ASN A 1 102 ? 35.978 20.818 -40.632 1.00 38.69 102 ASN A CA 1
ATOM 781 C C . ASN A 1 102 ? 35.602 19.414 -40.105 1.00 38.69 102 ASN A C 1
ATOM 783 O O . ASN A 1 102 ? 35.276 18.517 -40.875 1.00 38.69 102 ASN A O 1
ATOM 787 N N . ASN A 1 103 ? 35.557 19.189 -38.790 1.00 38.78 103 ASN A N 1
ATOM 788 C CA . ASN A 1 103 ? 35.046 17.915 -38.254 1.00 38.78 103 ASN A CA 1
ATOM 789 C C . ASN A 1 103 ? 33.512 17.906 -38.124 1.00 38.78 103 ASN A C 1
ATOM 791 O O . ASN A 1 103 ? 32.963 17.711 -37.041 1.00 38.78 103 ASN A O 1
ATOM 795 N N . ASN A 1 104 ? 32.796 18.074 -39.241 1.00 43.88 104 ASN A N 1
ATOM 796 C CA . ASN A 1 104 ? 31.343 17.896 -39.284 1.00 43.88 104 ASN A CA 1
ATOM 797 C C . ASN A 1 104 ? 31.000 16.417 -39.029 1.00 43.88 104 ASN A C 1
ATOM 799 O O . ASN A 1 104 ? 31.061 15.581 -39.938 1.00 43.88 104 ASN A O 1
ATOM 803 N N . ARG A 1 105 ? 30.651 16.074 -37.785 1.00 45.53 105 ARG A N 1
ATOM 804 C CA . ARG A 1 105 ? 30.094 14.762 -37.438 1.00 45.53 105 ARG A CA 1
ATOM 805 C C . ARG A 1 105 ? 28.637 14.728 -37.869 1.00 45.53 105 ARG A C 1
ATOM 807 O O . ARG A 1 105 ? 27.824 15.531 -37.426 1.00 45.53 105 ARG A O 1
ATOM 814 N N . THR A 1 106 ? 28.298 13.779 -38.727 1.00 53.59 106 THR A N 1
ATOM 815 C CA . THR A 1 106 ? 26.911 13.556 -39.140 1.00 53.59 106 THR A CA 1
ATOM 816 C C . THR A 1 106 ? 26.332 12.389 -38.351 1.00 53.59 106 THR A C 1
ATOM 818 O O . THR A 1 106 ? 27.013 11.391 -38.093 1.00 53.59 106 THR A O 1
ATOM 821 N N . VAL A 1 107 ? 25.068 12.508 -37.931 1.00 56.38 107 VAL A N 1
ATOM 822 C CA . VAL A 1 107 ? 24.329 11.372 -37.367 1.00 56.38 107 VAL A CA 1
ATOM 823 C C . VAL A 1 107 ? 24.042 10.413 -38.515 1.00 56.38 107 VAL A C 1
ATOM 825 O O . VAL A 1 107 ? 23.116 10.621 -39.293 1.00 56.38 107 VAL A O 1
ATOM 828 N N . ALA A 1 108 ? 24.844 9.358 -38.627 1.00 60.53 108 ALA A N 1
ATOM 829 C CA . ALA A 1 108 ? 24.657 8.346 -39.659 1.00 60.53 108 ALA A CA 1
ATOM 830 C C . ALA A 1 108 ? 23.467 7.438 -39.344 1.00 60.53 108 ALA A C 1
ATOM 832 O O . ALA A 1 108 ? 22.769 6.975 -40.244 1.00 60.53 108 ALA A O 1
ATOM 833 N N . LYS A 1 109 ? 23.248 7.141 -38.056 1.00 71.38 109 LYS A N 1
ATOM 834 C CA . LYS A 1 109 ? 22.174 6.245 -37.621 1.00 71.38 109 LYS A CA 1
ATOM 835 C C . LYS A 1 109 ? 21.784 6.496 -36.171 1.00 71.38 109 LYS A C 1
ATOM 837 O O . LYS A 1 109 ? 22.640 6.484 -35.292 1.00 71.38 109 LYS A O 1
ATOM 842 N N . MET A 1 110 ? 20.485 6.613 -35.921 1.00 79.38 110 MET A N 1
ATOM 843 C CA . MET A 1 110 ? 19.891 6.582 -34.585 1.00 79.38 110 MET A CA 1
ATOM 844 C C . MET A 1 110 ? 19.120 5.277 -34.420 1.00 79.38 110 MET A C 1
ATOM 846 O O . MET A 1 110 ? 18.293 4.9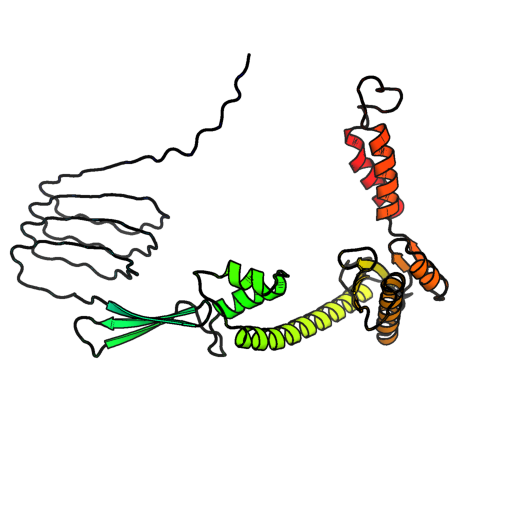28 -35.258 1.00 79.38 110 MET A O 1
ATOM 850 N N . THR A 1 111 ? 19.405 4.529 -33.358 1.00 83.44 111 THR A N 1
ATOM 851 C CA . THR A 1 111 ? 18.677 3.300 -33.022 1.00 83.44 111 THR A CA 1
ATOM 852 C C . THR A 1 111 ? 18.069 3.435 -31.638 1.00 83.44 111 THR A C 1
ATOM 854 O O . THR A 1 111 ? 18.794 3.561 -30.654 1.00 83.44 111 THR A O 1
ATOM 857 N N . MET A 1 112 ? 16.741 3.362 -31.555 1.00 83.75 112 MET A N 1
ATOM 858 C CA . MET A 1 112 ? 16.040 3.334 -30.273 1.00 83.75 112 MET A CA 1
ATOM 859 C C . MET A 1 112 ? 16.142 1.953 -29.623 1.00 83.75 112 MET A C 1
ATOM 861 O O . MET A 1 112 ? 15.993 0.916 -30.272 1.00 83.75 112 MET A O 1
ATOM 865 N N . LYS A 1 113 ? 16.379 1.940 -28.314 1.00 88.31 113 LYS A N 1
ATOM 866 C CA . LYS A 1 113 ? 16.498 0.752 -27.463 1.00 88.31 113 LYS A CA 1
ATOM 867 C C . LYS A 1 113 ? 15.648 0.954 -26.206 1.00 88.31 113 LYS A C 1
ATOM 869 O O . LYS A 1 113 ? 16.154 1.061 -25.091 1.00 88.31 113 LYS A O 1
ATOM 874 N N . GLY A 1 114 ? 14.331 0.996 -26.396 1.00 89.94 114 GLY A N 1
ATOM 875 C CA . GLY A 1 114 ? 13.390 1.422 -25.359 1.00 89.94 114 GLY A CA 1
ATOM 876 C C . GLY A 1 114 ? 13.286 2.944 -25.347 1.00 89.94 114 GLY A C 1
ATOM 877 O O . GLY A 1 114 ? 12.960 3.525 -26.378 1.00 89.94 114 GLY A O 1
ATOM 878 N N . HIS A 1 115 ? 13.591 3.552 -24.202 1.00 89.31 115 HIS A N 1
ATOM 879 C CA . HIS A 1 115 ? 13.698 5.004 -23.994 1.00 89.31 115 HIS A CA 1
ATOM 880 C C . HIS A 1 115 ? 15.128 5.532 -24.168 1.00 89.31 115 HIS A C 1
ATOM 882 O O . HIS A 1 115 ? 15.348 6.736 -24.170 1.00 89.31 115 HIS A O 1
ATOM 888 N N . GLY A 1 116 ? 16.113 4.639 -24.306 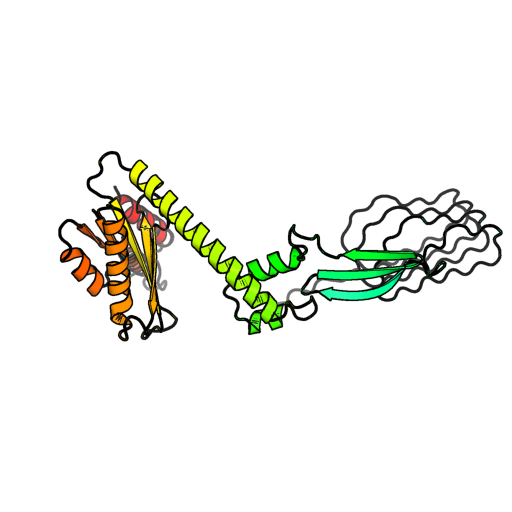1.00 85.88 116 GLY A N 1
ATOM 889 C CA . GLY A 1 116 ? 17.484 4.997 -24.673 1.00 85.88 116 GLY A CA 1
ATOM 890 C C . GLY A 1 116 ? 17.670 5.047 -26.190 1.00 85.88 116 GLY A C 1
ATOM 891 O O . GLY A 1 116 ? 17.068 4.254 -26.920 1.00 85.88 116 GLY A O 1
ATOM 892 N N . ALA A 1 117 ? 18.537 5.938 -26.662 1.00 81.94 117 ALA A N 1
ATOM 893 C CA . ALA A 1 117 ? 18.960 6.041 -28.050 1.00 81.94 117 ALA A CA 1
ATOM 894 C C . ALA A 1 117 ? 20.463 5.775 -28.174 1.00 81.94 117 ALA A C 1
ATOM 896 O O . ALA A 1 117 ? 21.265 6.299 -27.401 1.00 81.94 117 ALA A O 1
ATOM 897 N N . LEU A 1 118 ? 20.835 4.992 -29.184 1.00 82.81 118 LEU A N 1
ATOM 898 C CA . LEU A 1 118 ? 22.215 4.807 -29.615 1.00 82.81 118 LEU A CA 1
ATOM 899 C C . LEU A 1 118 ? 22.421 5.570 -30.926 1.00 82.81 118 LEU A C 1
ATOM 901 O O . LEU A 1 118 ? 21.792 5.246 -31.939 1.00 82.81 118 LEU A O 1
ATOM 905 N N . LEU A 1 119 ? 23.294 6.571 -30.901 1.00 80.31 119 LEU A N 1
ATOM 906 C CA . LEU A 1 119 ? 23.696 7.357 -32.060 1.00 80.31 119 LEU A CA 1
ATOM 907 C C . LEU A 1 119 ? 25.039 6.849 -32.577 1.00 80.31 119 LEU A C 1
ATOM 909 O O . LEU A 1 119 ? 26.021 6.805 -31.841 1.00 80.31 119 LEU A O 1
ATOM 913 N N . ARG A 1 120 ? 25.094 6.493 -33.861 1.00 79.25 120 ARG A N 1
ATOM 914 C CA . ARG A 1 120 ? 26.352 6.328 -34.589 1.00 79.25 120 ARG A CA 1
ATOM 915 C C . ARG A 1 120 ? 26.668 7.638 -35.290 1.00 79.25 120 ARG A C 1
ATOM 917 O O . ARG A 1 120 ? 25.963 8.027 -36.223 1.00 79.25 120 ARG A O 1
ATOM 924 N N . LEU A 1 121 ? 27.722 8.292 -34.831 1.00 76.44 121 LEU A N 1
ATOM 925 C CA . LEU A 1 121 ? 28.264 9.509 -35.413 1.00 76.44 121 LEU A CA 1
ATOM 926 C C . LEU A 1 121 ? 29.403 9.119 -36.354 1.00 76.44 121 LEU A C 1
ATOM 928 O O . LEU A 1 121 ? 30.260 8.324 -35.971 1.00 76.44 121 LEU A O 1
ATOM 932 N N . THR A 1 122 ? 29.416 9.651 -37.571 1.00 73.94 122 THR A N 1
ATOM 933 C CA . THR A 1 122 ? 30.502 9.424 -38.537 1.00 73.94 122 THR A CA 1
ATOM 934 C C . THR A 1 122 ? 31.113 10.745 -38.963 1.00 73.94 122 THR A C 1
ATOM 936 O O . THR A 1 122 ? 30.392 11.729 -39.161 1.00 73.94 122 THR A O 1
ATOM 939 N N . CYS A 1 123 ? 32.435 10.768 -39.118 1.00 68.94 123 CYS A N 1
ATOM 940 C CA . CYS A 1 123 ? 33.117 11.918 -39.695 1.00 68.94 123 CYS A CA 1
ATOM 941 C C . CYS A 1 123 ? 32.759 12.037 -41.185 1.00 68.94 123 CYS A C 1
ATOM 943 O O . CYS A 1 123 ? 32.752 11.048 -41.917 1.00 68.94 123 CYS A O 1
ATOM 945 N N . SER A 1 124 ? 32.418 13.250 -41.621 1.00 62.66 124 SER A N 1
ATOM 946 C CA . SER A 1 124 ? 32.098 13.533 -43.026 1.00 62.66 124 SER A CA 1
ATOM 947 C C . SER A 1 124 ? 33.335 13.578 -43.927 1.00 62.66 124 SER A C 1
ATOM 949 O O . SER A 1 124 ? 33.219 13.252 -45.106 1.00 62.66 124 SER A O 1
ATOM 951 N N . LEU A 1 125 ? 34.502 13.933 -43.377 1.00 61.53 125 LEU A N 1
ATOM 952 C CA . LEU A 1 125 ? 35.769 14.004 -44.110 1.00 61.53 125 LEU A CA 1
ATOM 953 C C . LEU A 1 125 ? 36.460 12.639 -44.231 1.00 61.53 125 LEU A C 1
ATOM 955 O O . LEU A 1 125 ? 37.016 12.321 -45.276 1.00 61.53 125 LEU A O 1
ATOM 959 N N . GLU A 1 126 ? 36.366 11.800 -43.198 1.00 61.03 126 GLU A N 1
ATOM 960 C CA . GLU A 1 126 ? 36.984 10.472 -43.166 1.00 61.03 126 GLU A CA 1
ATOM 961 C C . GLU A 1 126 ? 35.968 9.420 -42.715 1.00 61.03 126 GLU A C 1
ATOM 963 O O . GLU A 1 126 ? 35.656 9.280 -41.531 1.00 61.03 126 GLU A O 1
ATOM 968 N N . LYS A 1 127 ? 35.451 8.632 -43.666 1.00 60.25 127 LYS A N 1
ATOM 969 C CA . LYS A 1 127 ? 34.447 7.582 -43.396 1.00 60.25 127 LYS A CA 1
ATOM 970 C C . LYS A 1 127 ? 34.951 6.462 -42.468 1.00 60.25 127 LYS A C 1
ATOM 972 O O . LYS A 1 127 ? 34.141 5.655 -42.016 1.00 60.25 127 LYS A O 1
ATOM 977 N N . SER A 1 128 ? 36.255 6.398 -42.191 1.00 66.88 128 SER A N 1
ATOM 978 C CA . SER A 1 128 ? 36.887 5.454 -41.259 1.00 66.88 128 SER A CA 1
ATOM 979 C C . SER A 1 128 ? 36.575 5.760 -39.790 1.00 66.88 128 SER A C 1
ATOM 981 O O . SER A 1 128 ? 36.602 4.852 -38.959 1.00 66.88 128 SER A O 1
ATOM 983 N N . HIS A 1 129 ? 36.237 7.007 -39.449 1.00 72.12 129 HIS A N 1
ATOM 984 C CA . HIS A 1 129 ? 36.004 7.416 -38.067 1.00 72.12 129 HIS A CA 1
ATOM 985 C C . HIS A 1 129 ? 34.516 7.362 -37.708 1.00 72.12 129 HIS A C 1
ATOM 987 O O . HIS A 1 129 ? 33.712 8.195 -38.140 1.00 72.12 129 HIS A O 1
ATOM 993 N N . SER A 1 130 ? 34.149 6.375 -36.879 1.00 75.25 130 SER A N 1
ATOM 994 C CA . SER A 1 130 ? 32.803 6.242 -36.312 1.00 75.25 130 SER A CA 1
ATOM 995 C C . SER A 1 130 ? 32.836 6.193 -34.786 1.00 75.25 130 SER A C 1
ATOM 997 O O . SER A 1 130 ? 33.663 5.496 -34.203 1.00 75.25 130 SER A O 1
ATOM 999 N N . TYR A 1 131 ? 31.917 6.912 -34.145 1.00 78.88 131 TYR A N 1
ATOM 1000 C CA . TYR A 1 131 ? 31.760 6.961 -32.694 1.00 78.88 131 TYR A CA 1
ATOM 1001 C C . TYR A 1 131 ? 30.337 6.558 -32.301 1.00 78.88 131 TYR A C 1
ATOM 1003 O O . TYR A 1 131 ? 29.368 6.930 -32.968 1.00 78.88 131 TYR A O 1
ATOM 1011 N N . LEU A 1 132 ? 30.208 5.790 -31.220 1.00 79.50 132 LEU A N 1
ATOM 1012 C CA . LEU A 1 132 ? 28.921 5.391 -30.659 1.00 79.50 132 LEU A CA 1
ATOM 1013 C C . LEU A 1 132 ? 28.634 6.217 -29.409 1.00 79.50 132 LEU A C 1
ATOM 1015 O O . LEU A 1 132 ? 29.350 6.117 -28.419 1.00 79.50 132 LEU A O 1
ATOM 1019 N N . TRP A 1 133 ? 27.558 6.995 -29.450 1.00 83.31 133 TRP A N 1
ATOM 1020 C CA . TRP A 1 133 ? 27.075 7.776 -28.319 1.00 83.31 133 TRP A CA 1
ATOM 1021 C C . TRP A 1 133 ? 25.739 7.233 -27.823 1.00 83.31 133 TRP A C 1
ATOM 1023 O O . TRP A 1 133 ? 24.869 6.865 -28.611 1.00 83.31 133 TRP A O 1
ATOM 1033 N N . SER A 1 134 ? 25.569 7.189 -26.507 1.00 81.44 134 SER A N 1
ATOM 1034 C CA . SER A 1 134 ? 24.376 6.659 -25.851 1.00 81.44 134 SER A CA 1
ATOM 1035 C C . SER A 1 134 ? 23.659 7.762 -25.087 1.00 81.44 134 SER A C 1
ATOM 1037 O O . SER A 1 134 ? 24.281 8.461 -24.297 1.00 81.44 134 SER A O 1
ATOM 1039 N N . SER A 1 135 ? 22.343 7.880 -25.265 1.00 82.88 135 SER A N 1
ATOM 1040 C CA . SER A 1 135 ? 21.547 8.930 -24.612 1.00 82.88 135 SER A CA 1
ATOM 1041 C C . SER A 1 135 ? 21.277 8.684 -23.126 1.00 82.88 135 SER A C 1
ATOM 1043 O O . SER A 1 135 ? 20.643 9.502 -22.465 1.00 82.88 135 SER A O 1
ATOM 1045 N N . SER A 1 136 ? 21.679 7.528 -22.602 1.00 84.25 136 SER A N 1
ATOM 1046 C CA . SER A 1 136 ? 21.543 7.169 -21.197 1.00 84.25 136 SER A CA 1
ATOM 1047 C C . SER A 1 136 ? 22.730 6.298 -20.781 1.00 84.25 136 SER A C 1
ATOM 1049 O O . SER A 1 136 ? 23.173 5.478 -21.592 1.00 84.25 136 SER A O 1
ATOM 1051 N N . PRO A 1 137 ? 23.232 6.448 -19.540 1.00 88.88 137 PRO A N 1
ATOM 1052 C CA . PRO A 1 137 ? 24.231 5.547 -18.984 1.00 88.88 137 PRO A CA 1
ATOM 1053 C C . PRO A 1 137 ? 23.743 4.098 -18.942 1.00 88.88 137 PRO A C 1
ATOM 1055 O O . PRO A 1 137 ? 22.536 3.829 -18.884 1.00 88.88 137 PRO A O 1
ATOM 1058 N N . TYR A 1 138 ? 24.698 3.176 -18.915 1.00 89.50 138 TYR A N 1
ATOM 1059 C CA . TYR A 1 138 ? 24.440 1.755 -18.733 1.00 89.50 138 TYR A CA 1
ATOM 1060 C C . TYR A 1 138 ? 24.536 1.378 -17.258 1.00 89.50 138 TYR A C 1
ATOM 1062 O O . TYR A 1 138 ? 25.342 1.927 -16.508 1.00 89.50 138 TYR A O 1
ATOM 1070 N N . LEU A 1 139 ? 23.698 0.435 -16.854 1.00 89.62 139 LEU A N 1
ATOM 1071 C CA . LEU A 1 139 ? 23.845 -0.297 -15.604 1.00 89.62 139 LEU A CA 1
ATOM 1072 C C . LEU A 1 139 ? 24.902 -1.409 -15.760 1.00 89.62 139 LEU A C 1
ATOM 1074 O O . LEU A 1 139 ? 25.258 -1.746 -16.892 1.00 89.62 139 LEU A O 1
ATOM 1078 N N . PRO A 1 140 ? 25.366 -2.038 -14.659 1.00 92.38 140 PRO A N 1
ATOM 1079 C CA . PRO A 1 140 ? 26.326 -3.149 -14.720 1.00 92.38 140 PRO A CA 1
ATOM 1080 C C . PRO A 1 140 ? 25.878 -4.342 -15.577 1.00 92.38 140 PRO A C 1
ATOM 1082 O O . PRO A 1 140 ? 26.698 -5.146 -15.998 1.00 92.38 140 PRO A O 1
ATOM 1085 N N . ASN A 1 141 ? 24.577 -4.458 -15.846 1.00 87.62 141 ASN A N 1
ATOM 1086 C CA . ASN A 1 141 ? 23.987 -5.490 -16.697 1.00 87.62 141 ASN A CA 1
ATOM 1087 C C . ASN A 1 141 ? 23.846 -5.068 -18.175 1.00 87.62 141 ASN A C 1
ATOM 1089 O O . ASN A 1 141 ? 23.075 -5.683 -18.909 1.00 87.62 141 ASN A O 1
ATOM 1093 N N . GLU A 1 142 ? 24.517 -3.986 -18.580 1.00 90.31 142 GLU A N 1
ATOM 1094 C CA . GLU A 1 142 ? 24.484 -3.407 -19.930 1.00 90.31 142 GLU A CA 1
ATOM 1095 C C . GLU A 1 142 ? 23.092 -2.927 -20.393 1.00 90.31 142 GLU A C 1
ATOM 1097 O O . GLU A 1 142 ? 22.865 -2.648 -21.574 1.00 90.31 142 GLU A O 1
ATOM 1102 N N . GLU A 1 143 ? 22.132 -2.774 -19.476 1.00 90.69 143 GLU A N 1
ATOM 1103 C CA . GLU A 1 143 ? 20.831 -2.177 -19.774 1.00 90.69 143 GLU A CA 1
ATOM 1104 C C . GLU A 1 143 ? 20.864 -0.656 -19.550 1.00 90.69 143 GLU A C 1
ATOM 1106 O O . GLU A 1 143 ? 21.535 -0.141 -18.656 1.00 90.69 143 GLU A O 1
ATOM 1111 N N . TYR A 1 144 ? 20.108 0.093 -20.357 1.00 90.50 144 TYR A N 1
ATOM 1112 C CA . TYR A 1 144 ? 19.998 1.543 -20.186 1.00 90.50 144 TYR A CA 1
ATOM 1113 C C . TYR A 1 144 ? 19.316 1.907 -18.865 1.00 90.50 144 TYR A C 1
ATOM 1115 O O . TYR A 1 144 ? 18.173 1.504 -18.620 1.00 90.50 144 TYR A O 1
ATOM 1123 N N . LEU A 1 145 ? 19.951 2.778 -18.078 1.00 90.69 145 LEU A N 1
ATOM 1124 C CA . LEU A 1 145 ? 19.415 3.286 -16.813 1.00 90.69 145 LEU A CA 1
ATOM 1125 C C . LEU A 1 145 ? 18.025 3.918 -16.984 1.00 90.69 145 LEU A C 1
ATOM 1127 O O . LEU A 1 145 ? 17.133 3.696 -16.164 1.00 90.69 145 LEU A O 1
ATOM 1131 N N . VAL A 1 146 ? 17.804 4.667 -18.072 1.00 91.88 146 VAL A N 1
ATOM 1132 C CA . VAL A 1 146 ? 16.497 5.288 -18.354 1.00 91.88 146 VAL A CA 1
ATOM 1133 C C . VAL A 1 146 ? 15.381 4.249 -18.493 1.00 91.88 146 VAL A C 1
ATOM 1135 O O . VAL A 1 146 ? 14.269 4.480 -18.024 1.00 91.88 146 VAL A O 1
ATOM 1138 N N . ASN A 1 147 ? 15.668 3.066 -19.051 1.00 93.31 147 ASN A N 1
ATOM 1139 C CA . ASN A 1 147 ? 14.664 2.011 -19.170 1.00 93.31 147 ASN A CA 1
ATOM 1140 C C . ASN A 1 147 ? 14.257 1.470 -17.797 1.00 93.31 147 ASN A C 1
ATOM 1142 O O . ASN A 1 147 ? 13.076 1.211 -17.573 1.00 93.31 147 ASN A O 1
ATOM 1146 N N . HIS A 1 148 ? 15.214 1.334 -16.875 1.00 93.00 148 HIS A N 1
ATOM 1147 C CA . HIS A 1 148 ? 14.939 0.896 -15.508 1.00 93.00 148 HIS A CA 1
ATOM 1148 C C . HIS A 1 148 ? 14.109 1.925 -14.748 1.00 93.00 148 HIS A C 1
ATOM 1150 O O . HIS A 1 148 ? 13.116 1.556 -14.129 1.00 93.00 148 HIS A O 1
ATOM 1156 N N . ARG A 1 149 ? 14.458 3.212 -14.851 1.00 93.38 149 ARG A N 1
ATOM 1157 C CA . ARG A 1 149 ? 13.713 4.300 -14.198 1.00 93.38 149 ARG A CA 1
ATOM 1158 C C . ARG A 1 149 ? 12.273 4.389 -14.690 1.00 93.38 149 ARG A C 1
ATOM 1160 O O . ARG A 1 149 ? 11.355 4.478 -13.881 1.00 93.38 149 ARG A O 1
ATOM 1167 N N . ILE A 1 150 ? 12.067 4.316 -16.005 1.00 93.12 150 ILE A N 1
ATOM 1168 C CA . ILE A 1 150 ? 10.719 4.369 -16.576 1.00 93.12 150 ILE A CA 1
ATOM 1169 C C . ILE A 1 150 ? 9.916 3.110 -16.231 1.00 93.12 150 ILE A C 1
ATOM 1171 O O . ILE A 1 150 ? 8.746 3.230 -15.883 1.00 93.12 150 ILE A O 1
ATOM 1175 N N . ASN A 1 151 ? 10.516 1.915 -16.278 1.00 94.06 151 ASN A N 1
ATOM 1176 C CA . ASN A 1 151 ? 9.829 0.702 -15.826 1.00 94.06 151 ASN A CA 1
ATOM 1177 C C . ASN A 1 151 ? 9.461 0.787 -14.341 1.00 94.06 151 ASN A C 1
ATOM 1179 O O . ASN A 1 151 ? 8.332 0.469 -13.990 1.00 94.06 151 ASN A O 1
ATOM 1183 N N . HIS A 1 152 ? 10.376 1.240 -13.482 1.00 93.50 152 HIS A N 1
ATOM 1184 C CA . HIS A 1 152 ? 10.103 1.429 -12.060 1.00 93.50 152 HIS A CA 1
ATOM 1185 C C . HIS A 1 152 ? 8.913 2.372 -11.843 1.00 93.50 152 HIS A C 1
ATOM 1187 O O . HIS A 1 152 ? 7.943 1.974 -11.208 1.00 93.50 152 HIS A O 1
ATOM 1193 N N . GLY A 1 153 ? 8.933 3.562 -12.456 1.00 93.38 153 GLY A N 1
ATOM 1194 C CA . GLY A 1 153 ? 7.816 4.511 -12.379 1.00 93.38 153 GLY A CA 1
ATOM 1195 C C . GLY A 1 153 ? 6.510 3.960 -12.961 1.00 93.38 153 GLY A C 1
ATOM 1196 O O . GLY A 1 153 ? 5.429 4.225 -12.443 1.00 93.38 153 GLY A O 1
ATOM 1197 N N . PHE A 1 154 ? 6.580 3.146 -14.015 1.00 93.81 154 PHE A N 1
ATOM 1198 C CA . PHE A 1 154 ? 5.409 2.457 -14.552 1.00 93.81 154 PHE A CA 1
ATOM 1199 C C . PHE A 1 154 ? 4.811 1.466 -13.541 1.00 93.81 154 PHE A C 1
ATOM 1201 O O . PHE A 1 154 ? 3.601 1.486 -13.328 1.00 93.81 154 PHE A O 1
ATOM 1208 N N . PHE A 1 155 ? 5.633 0.634 -12.899 1.00 92.62 155 PHE A N 1
ATOM 1209 C CA . PHE A 1 155 ? 5.148 -0.379 -11.958 1.00 92.62 155 PHE A CA 1
ATOM 1210 C C . PHE A 1 155 ? 4.704 0.198 -10.608 1.00 92.62 155 PHE A C 1
ATOM 1212 O O . PHE A 1 155 ? 3.811 -0.375 -9.992 1.00 92.62 155 PHE A O 1
ATOM 1219 N N . SER A 1 156 ? 5.242 1.344 -10.180 1.00 90.31 156 SER A N 1
ATOM 1220 C CA . SER A 1 156 ? 4.841 2.004 -8.928 1.00 90.31 156 SER A CA 1
ATOM 1221 C C . SER A 1 156 ? 3.659 2.973 -9.065 1.00 90.31 156 SER A C 1
ATOM 1223 O O . SER A 1 156 ? 3.081 3.378 -8.063 1.00 90.31 156 SER A O 1
ATOM 1225 N N . SER A 1 157 ? 3.263 3.343 -10.287 1.00 91.19 157 SER A N 1
ATOM 1226 C CA . SER A 1 157 ? 2.204 4.343 -10.525 1.00 91.19 157 SER A CA 1
ATOM 1227 C C . SER A 1 157 ? 0.788 3.773 -10.649 1.00 91.19 157 SER A C 1
ATOM 1229 O O . SER A 1 157 ? -0.166 4.538 -10.777 1.00 91.19 157 SER A O 1
ATOM 1231 N N . GLY A 1 158 ? 0.625 2.446 -10.686 1.00 87.12 158 GLY A N 1
ATOM 1232 C CA . GLY A 1 158 ? -0.673 1.815 -10.959 1.00 87.12 158 GLY A CA 1
ATOM 1233 C C . GLY A 1 158 ? -1.179 2.020 -12.397 1.00 87.12 158 GLY A C 1
ATOM 1234 O O . GLY A 1 158 ? -2.347 1.761 -12.695 1.00 87.12 158 GLY A O 1
ATOM 1235 N N . LEU A 1 159 ? -0.321 2.484 -13.314 1.00 90.06 159 LEU A N 1
ATOM 1236 C CA . LEU A 1 159 ? -0.676 2.651 -14.721 1.00 90.06 159 LEU A CA 1
ATOM 1237 C C . LEU A 1 159 ? -0.967 1.299 -15.384 1.00 90.06 159 LEU A C 1
ATOM 1239 O O . LEU A 1 159 ? -0.206 0.339 -15.283 1.00 90.06 159 LEU A O 1
ATOM 1243 N N . LEU A 1 160 ? -2.043 1.244 -16.172 1.00 90.38 160 LEU A N 1
ATOM 1244 C CA . LEU A 1 160 ? -2.308 0.100 -17.040 1.00 90.38 160 LEU A CA 1
ATOM 1245 C C . LEU A 1 160 ? -1.329 0.087 -18.229 1.00 90.38 160 LEU A C 1
ATOM 1247 O O . LEU A 1 160 ? -0.932 1.154 -18.709 1.00 90.38 160 LEU A O 1
ATOM 1251 N N . PRO A 1 161 ? -1.003 -1.087 -18.807 1.00 91.81 161 PRO A N 1
ATOM 1252 C CA . PRO A 1 161 ? -0.115 -1.177 -19.970 1.00 91.81 161 PRO A CA 1
ATOM 1253 C C . PRO A 1 161 ? -0.536 -0.298 -21.159 1.00 91.81 161 PRO A C 1
ATOM 1255 O O . PRO A 1 161 ? 0.316 0.243 -21.860 1.00 91.81 161 PRO A O 1
ATOM 1258 N N . VAL A 1 162 ? -1.845 -0.118 -21.370 1.00 91.75 162 VAL A N 1
ATOM 1259 C CA . VAL A 1 162 ? -2.390 0.777 -22.404 1.00 91.75 162 VAL A CA 1
ATOM 1260 C C . VAL A 1 162 ? -2.118 2.254 -22.101 1.00 91.75 162 VAL A C 1
ATOM 1262 O O . VAL A 1 162 ? -1.813 3.017 -23.017 1.00 91.75 162 VAL A O 1
ATOM 1265 N N . HIS A 1 163 ? -2.176 2.660 -20.829 1.00 93.06 163 HIS A N 1
ATOM 1266 C CA . HIS A 1 163 ? -1.851 4.026 -20.415 1.00 93.06 163 HIS A CA 1
ATOM 1267 C C . HIS A 1 163 ? -0.365 4.303 -20.599 1.00 93.06 163 HIS A C 1
ATOM 1269 O O . HIS A 1 163 ? -0.009 5.346 -21.133 1.00 93.06 163 HIS A O 1
ATOM 1275 N N . TYR A 1 164 ? 0.489 3.337 -20.258 1.00 93.50 164 TYR A N 1
ATOM 1276 C CA . TYR A 1 164 ? 1.921 3.430 -20.512 1.00 93.50 164 TYR A CA 1
ATOM 1277 C C . TYR A 1 164 ? 2.230 3.647 -21.994 1.00 93.50 164 TYR A C 1
ATOM 1279 O O . TYR A 1 164 ? 2.952 4.576 -22.332 1.00 93.50 164 TYR A O 1
ATOM 1287 N N . THR A 1 165 ? 1.654 2.842 -22.894 1.00 90.69 165 THR A N 1
ATOM 1288 C CA . THR A 1 165 ? 1.903 2.994 -24.336 1.00 90.69 165 THR A CA 1
ATOM 1289 C C . THR A 1 165 ? 1.462 4.360 -24.864 1.00 90.69 165 THR A C 1
ATOM 1291 O O . THR A 1 165 ? 2.150 4.924 -25.710 1.00 90.69 165 THR A O 1
ATOM 1294 N N . ARG A 1 166 ? 0.360 4.917 -24.346 1.00 91.25 166 ARG A N 1
ATOM 1295 C CA . ARG A 1 166 ? -0.072 6.285 -24.677 1.00 91.25 166 ARG A CA 1
ATOM 1296 C C . ARG A 1 166 ? 0.883 7.337 -24.114 1.00 91.25 166 ARG A C 1
ATOM 1298 O O . ARG A 1 166 ? 1.236 8.263 -24.833 1.00 91.25 166 ARG A O 1
ATOM 1305 N N . PHE A 1 167 ? 1.306 7.170 -22.863 1.00 89.94 167 PHE A N 1
ATOM 1306 C CA . PHE A 1 167 ? 2.202 8.087 -22.160 1.00 89.94 167 PHE A CA 1
ATOM 1307 C C . PHE A 1 167 ? 3.566 8.210 -22.847 1.00 89.94 167 PHE A C 1
ATOM 1309 O O . PHE A 1 167 ? 4.089 9.309 -22.981 1.00 89.94 167 PHE A O 1
ATOM 1316 N N . VAL A 1 168 ? 4.128 7.096 -23.322 1.00 85.75 168 VAL A N 1
ATOM 1317 C CA . VAL A 1 168 ? 5.476 7.082 -23.913 1.00 85.75 168 VAL A CA 1
ATOM 1318 C C . VAL A 1 168 ? 5.510 7.328 -25.424 1.00 85.75 168 VAL A C 1
ATOM 1320 O O . VAL A 1 168 ? 6.563 7.231 -26.058 1.00 85.75 168 VAL A O 1
ATOM 1323 N N . ASN A 1 169 ? 4.365 7.634 -26.035 1.00 81.69 169 ASN A N 1
ATOM 1324 C CA . ASN A 1 169 ? 4.307 7.894 -27.465 1.00 81.69 169 ASN A CA 1
ATOM 1325 C C . ASN A 1 169 ? 5.203 9.096 -27.831 1.00 81.69 169 ASN A C 1
ATOM 1327 O O . ASN A 1 169 ? 5.051 10.181 -27.280 1.00 81.69 169 ASN A O 1
ATOM 1331 N N . GLY A 1 170 ? 6.149 8.894 -28.751 1.00 75.19 170 GLY A N 1
ATOM 1332 C CA . GLY A 1 170 ? 7.099 9.922 -29.199 1.00 75.19 170 GLY A CA 1
ATOM 1333 C C . GLY A 1 170 ? 8.445 9.978 -28.461 1.00 75.19 170 GLY A C 1
ATOM 1334 O O . GLY A 1 170 ? 9.375 10.570 -29.000 1.00 75.19 170 GLY A O 1
ATOM 1335 N N . ILE A 1 171 ? 8.600 9.328 -27.299 1.00 81.44 171 ILE A N 1
ATOM 1336 C CA . ILE A 1 171 ? 9.867 9.329 -26.524 1.00 81.44 171 ILE A CA 1
ATOM 1337 C C . ILE A 1 171 ? 10.580 7.967 -26.480 1.00 81.44 171 ILE A C 1
ATOM 1339 O O . ILE A 1 171 ? 11.668 7.844 -25.923 1.00 81.44 171 ILE A O 1
ATOM 1343 N N . GLY A 1 172 ? 9.994 6.947 -27.109 1.00 85.88 172 GLY A N 1
ATOM 1344 C CA . GLY A 1 172 ? 10.497 5.575 -27.101 1.00 85.88 172 GLY A CA 1
ATOM 1345 C C . GLY A 1 172 ? 9.558 4.631 -26.357 1.00 85.88 172 GLY A C 1
ATOM 1346 O O . GLY A 1 172 ? 8.622 5.048 -25.688 1.00 85.88 172 GLY A O 1
ATOM 1347 N N . CYS A 1 173 ? 9.744 3.322 -26.517 1.00 89.38 173 CYS A N 1
ATOM 1348 C CA . CYS A 1 173 ? 8.889 2.345 -25.847 1.00 89.38 173 CYS A CA 1
ATOM 1349 C C . CYS A 1 173 ? 9.646 1.048 -25.586 1.00 89.38 173 CYS A C 1
ATOM 1351 O O . CYS A 1 173 ? 10.164 0.402 -26.497 1.00 89.38 173 CYS A O 1
ATOM 1353 N N . ILE A 1 174 ? 9.694 0.639 -24.320 1.00 93.38 174 ILE A N 1
ATOM 1354 C CA . ILE A 1 174 ? 10.176 -0.692 -23.942 1.00 93.38 174 ILE A CA 1
ATOM 1355 C C . ILE A 1 174 ? 9.135 -1.719 -24.381 1.00 93.38 174 ILE A C 1
ATOM 1357 O O . ILE A 1 174 ? 7.988 -1.637 -23.951 1.00 93.38 174 ILE A O 1
ATOM 1361 N N . ILE A 1 175 ? 9.522 -2.692 -25.207 1.00 91.44 175 ILE A N 1
ATOM 1362 C CA . ILE A 1 175 ? 8.628 -3.754 -25.696 1.00 91.44 175 ILE A CA 1
ATOM 1363 C C . ILE A 1 175 ? 8.071 -4.626 -24.560 1.00 91.44 175 ILE A C 1
ATOM 1365 O O . ILE A 1 175 ? 8.710 -4.787 -23.518 1.00 91.44 175 ILE A O 1
ATOM 1369 N N . LYS A 1 176 ? 6.886 -5.213 -24.777 1.00 93.25 176 LYS A N 1
ATOM 1370 C CA . LYS A 1 176 ? 6.131 -5.979 -23.768 1.00 93.25 176 LYS A CA 1
ATOM 1371 C C . LYS A 1 176 ? 6.978 -7.057 -23.086 1.00 93.25 176 LYS A C 1
ATOM 1373 O O . LYS A 1 176 ? 6.994 -7.107 -21.862 1.00 93.25 176 LYS A O 1
ATOM 1378 N N . ASP A 1 177 ? 7.734 -7.838 -23.851 1.00 94.50 177 ASP A N 1
ATOM 1379 C CA . ASP A 1 177 ? 8.526 -8.951 -23.311 1.00 94.50 177 ASP A CA 1
ATOM 1380 C C . ASP A 1 177 ? 9.643 -8.470 -22.382 1.00 94.50 177 ASP A C 1
ATOM 1382 O O . ASP A 1 177 ? 9.860 -9.035 -21.311 1.00 94.50 177 ASP A O 1
ATOM 1386 N N . LYS A 1 178 ? 10.317 -7.369 -22.743 1.00 92.31 178 LYS A N 1
ATOM 1387 C CA . LYS A 1 178 ? 11.338 -6.750 -21.886 1.00 92.31 178 LYS A CA 1
ATOM 1388 C C . LYS A 1 178 ? 10.731 -6.178 -20.608 1.00 92.31 178 LYS A C 1
ATOM 1390 O O . LYS A 1 178 ? 11.316 -6.346 -19.542 1.00 92.31 178 LYS A O 1
ATOM 1395 N N . ARG A 1 179 ? 9.548 -5.555 -20.692 1.00 93.62 179 ARG A N 1
ATOM 1396 C CA . ARG A 1 179 ? 8.811 -5.107 -19.497 1.00 93.62 179 ARG A CA 1
ATOM 1397 C C . ARG A 1 179 ? 8.407 -6.287 -18.616 1.00 93.62 179 ARG A C 1
ATOM 1399 O O . ARG A 1 179 ? 8.535 -6.187 -17.407 1.00 93.62 179 ARG A O 1
ATOM 1406 N N . GLY A 1 180 ? 7.983 -7.406 -19.204 1.00 93.62 180 GLY A N 1
ATOM 1407 C CA . GLY A 1 180 ? 7.652 -8.630 -18.471 1.00 93.62 180 GLY A CA 1
ATOM 1408 C C . GLY A 1 180 ? 8.852 -9.207 -17.717 1.00 93.62 180 GLY A C 1
ATOM 1409 O O . GLY A 1 180 ? 8.748 -9.493 -16.530 1.00 93.62 180 GLY A O 1
ATOM 1410 N N . LYS A 1 181 ? 10.019 -9.296 -18.367 1.00 93.88 181 LYS A N 1
ATOM 1411 C CA . LYS A 1 181 ? 11.270 -9.722 -17.712 1.00 93.88 181 LYS A CA 1
ATOM 1412 C C . LYS A 1 181 ? 11.697 -8.772 -16.593 1.00 93.88 181 LYS A C 1
ATOM 1414 O O . LYS A 1 181 ? 12.149 -9.221 -15.544 1.00 93.88 181 LYS A O 1
ATOM 1419 N N . PHE A 1 182 ? 11.555 -7.462 -16.803 1.00 93.69 182 PHE A N 1
ATOM 1420 C CA . PHE A 1 182 ? 11.793 -6.484 -15.744 1.00 93.69 182 PHE A CA 1
ATOM 1421 C C . PHE A 1 182 ? 10.824 -6.691 -14.581 1.00 93.69 182 PHE A C 1
ATOM 1423 O O . PHE A 1 182 ? 11.268 -6.712 -13.443 1.00 93.69 182 PHE A O 1
ATOM 1430 N N . PHE A 1 183 ? 9.533 -6.881 -14.862 1.00 94.19 183 PHE A N 1
ATOM 1431 C CA . PHE A 1 183 ? 8.508 -7.060 -13.839 1.00 94.19 183 PHE A CA 1
ATOM 1432 C C . PHE A 1 183 ? 8.800 -8.249 -12.926 1.00 94.19 183 PHE A C 1
ATOM 1434 O O . PHE A 1 183 ? 8.665 -8.111 -11.722 1.00 94.19 183 PHE A O 1
ATOM 1441 N N . GLN A 1 184 ? 9.254 -9.383 -13.467 1.00 94.75 184 GLN A N 1
ATOM 1442 C CA . GLN A 1 184 ? 9.593 -10.543 -12.634 1.00 94.75 184 GLN A CA 1
ATOM 1443 C C . GLN A 1 184 ? 10.734 -10.241 -11.654 1.00 94.75 184 GLN A C 1
ATOM 1445 O O . GLN A 1 184 ? 10.615 -10.542 -10.471 1.00 94.75 184 GLN A O 1
ATOM 1450 N N . ARG A 1 185 ? 11.799 -9.570 -12.117 1.00 92.81 185 ARG A N 1
ATOM 1451 C CA . ARG A 1 185 ? 12.897 -9.122 -11.241 1.00 92.81 185 ARG A CA 1
ATOM 1452 C C . ARG A 1 185 ? 12.420 -8.079 -10.228 1.00 92.81 185 ARG A C 1
ATOM 1454 O O . ARG A 1 185 ? 12.734 -8.163 -9.050 1.00 92.81 185 ARG A O 1
ATOM 1461 N N . TYR A 1 186 ? 11.639 -7.105 -10.687 1.00 92.50 186 TYR A N 1
ATOM 1462 C CA . TYR A 1 186 ? 11.083 -6.047 -9.847 1.00 92.50 186 TYR A CA 1
ATOM 1463 C C . TYR A 1 186 ? 10.191 -6.610 -8.741 1.00 92.50 186 TYR A C 1
ATOM 1465 O O . TYR A 1 186 ? 10.321 -6.194 -7.599 1.00 92.50 186 TYR A O 1
ATOM 1473 N N . LYS A 1 187 ? 9.335 -7.580 -9.075 1.00 93.19 187 LYS A N 1
ATOM 1474 C CA . LYS A 1 187 ? 8.462 -8.278 -8.134 1.00 93.19 187 LYS A CA 1
ATOM 1475 C C . LYS A 1 187 ? 9.278 -8.940 -7.023 1.00 93.19 187 LYS A C 1
ATOM 1477 O O . LYS A 1 187 ? 9.002 -8.678 -5.865 1.00 93.19 187 LYS A O 1
ATOM 1482 N N . GLN A 1 188 ? 10.308 -9.710 -7.377 1.00 93.88 188 GLN A N 1
ATOM 1483 C CA . GLN A 1 188 ? 11.178 -10.373 -6.397 1.00 93.88 188 GLN A CA 1
ATOM 1484 C C . GLN A 1 188 ? 11.848 -9.373 -5.446 1.00 93.88 188 GLN A C 1
ATOM 1486 O O . GLN A 1 188 ? 11.867 -9.586 -4.238 1.00 93.88 188 GLN A O 1
ATOM 1491 N N . HIS A 1 189 ? 12.365 -8.259 -5.975 1.00 92.88 189 HIS A N 1
ATOM 1492 C CA . HIS A 1 189 ? 12.954 -7.213 -5.138 1.00 92.88 189 HIS A CA 1
ATOM 1493 C C . HIS A 1 189 ? 11.913 -6.521 -4.256 1.00 92.88 189 HIS A C 1
ATOM 1495 O O . HIS A 1 189 ? 12.165 -6.327 -3.076 1.00 92.88 189 HIS A O 1
ATOM 1501 N N . ALA A 1 190 ? 10.740 -6.184 -4.795 1.00 91.81 190 ALA A N 1
ATOM 1502 C CA . ALA A 1 190 ? 9.669 -5.565 -4.021 1.00 91.81 190 ALA A CA 1
ATOM 1503 C C . ALA A 1 190 ? 9.166 -6.486 -2.896 1.00 91.81 190 ALA A C 1
ATOM 1505 O O . ALA A 1 190 ? 8.922 -6.010 -1.795 1.00 91.81 190 ALA A O 1
ATOM 1506 N N . GLU A 1 191 ? 9.055 -7.792 -3.152 1.00 91.12 191 GLU A N 1
ATOM 1507 C CA . GLU A 1 191 ? 8.712 -8.796 -2.138 1.00 91.12 191 GLU A CA 1
ATOM 1508 C C . GLU A 1 191 ? 9.797 -8.886 -1.058 1.00 91.12 191 GLU A C 1
ATOM 1510 O O . GLU A 1 191 ? 9.479 -8.833 0.125 1.00 91.12 191 GLU A O 1
ATOM 1515 N N . SER A 1 192 ? 11.075 -8.936 -1.445 1.00 94.00 192 SER A N 1
ATOM 1516 C CA . SER A 1 192 ? 12.197 -8.960 -0.496 1.00 94.00 192 SER A CA 1
ATOM 1517 C C . SER A 1 192 ? 12.252 -7.707 0.385 1.00 94.00 192 SER A C 1
ATOM 1519 O O . SER A 1 192 ? 12.438 -7.817 1.593 1.00 94.00 192 SER A O 1
ATOM 1521 N N . GLU A 1 193 ? 12.085 -6.521 -0.204 1.00 93.25 193 GLU A N 1
ATOM 1522 C CA . GLU A 1 193 ? 12.041 -5.250 0.532 1.00 93.25 193 GLU A CA 1
ATOM 1523 C C . GLU A 1 193 ? 10.810 -5.177 1.442 1.00 93.25 193 GLU A C 1
ATOM 1525 O O . GLU A 1 193 ? 10.897 -4.684 2.562 1.00 93.25 193 GLU A O 1
ATOM 1530 N N . CYS A 1 194 ? 9.667 -5.709 0.999 1.00 89.94 194 CYS A N 1
ATOM 1531 C CA . CYS A 1 194 ? 8.459 -5.780 1.815 1.00 89.94 194 CYS A CA 1
ATOM 1532 C C . CYS A 1 194 ? 8.670 -6.663 3.051 1.00 89.94 194 CYS A C 1
ATOM 1534 O O . CYS A 1 194 ? 8.369 -6.218 4.156 1.00 89.94 194 CYS A O 1
ATOM 1536 N N . VAL A 1 195 ? 9.233 -7.865 2.882 1.00 90.38 195 VAL A N 1
ATOM 1537 C CA . VAL A 1 195 ? 9.553 -8.771 3.999 1.00 90.38 195 VAL A CA 1
ATOM 1538 C C . VAL A 1 195 ? 10.543 -8.111 4.956 1.00 90.38 195 VAL A C 1
ATOM 1540 O O . VAL A 1 195 ? 10.272 -8.033 6.151 1.00 90.38 195 VAL A O 1
ATOM 1543 N N . SER A 1 196 ? 11.637 -7.548 4.432 1.00 93.56 196 SER A N 1
ATOM 1544 C CA . SER A 1 196 ? 12.640 -6.862 5.254 1.00 93.56 196 SER A CA 1
ATOM 1545 C C . SER A 1 196 ? 12.053 -5.670 6.017 1.00 93.56 196 SER A C 1
ATOM 1547 O O . SER A 1 196 ? 12.381 -5.466 7.185 1.00 93.56 196 SER A O 1
ATOM 1549 N N . SER A 1 197 ? 11.182 -4.881 5.380 1.00 92.69 197 SER A N 1
ATOM 1550 C CA . SER A 1 197 ? 10.526 -3.732 6.010 1.00 92.69 197 SER A CA 1
ATOM 1551 C C . SER A 1 197 ? 9.561 -4.164 7.114 1.00 92.69 197 SER A C 1
ATOM 1553 O O . SER A 1 197 ? 9.472 -3.485 8.135 1.00 92.69 197 SER A O 1
ATOM 1555 N N . VAL A 1 198 ? 8.844 -5.274 6.923 1.00 90.06 198 VAL A N 1
ATOM 1556 C CA . VAL A 1 198 ? 7.928 -5.836 7.925 1.00 90.06 198 VAL A CA 1
ATOM 1557 C C . VAL A 1 198 ? 8.701 -6.373 9.129 1.00 90.06 198 VAL A C 1
ATOM 1559 O O . VAL A 1 198 ? 8.345 -6.063 10.264 1.00 90.06 198 VAL A O 1
ATOM 1562 N N . GLU A 1 199 ? 9.780 -7.128 8.910 1.00 90.50 199 GLU A N 1
ATOM 1563 C CA . GLU A 1 199 ? 10.634 -7.647 9.989 1.00 90.50 199 GLU A CA 1
ATOM 1564 C C . GLU A 1 199 ? 11.254 -6.519 10.814 1.00 90.50 199 GLU A C 1
ATOM 1566 O O . GLU A 1 199 ? 11.211 -6.539 12.046 1.00 90.50 199 GLU A O 1
ATOM 1571 N N . GLN A 1 200 ? 11.777 -5.491 10.142 1.00 91.19 200 GLN A N 1
ATOM 1572 C CA . GLN A 1 200 ? 12.280 -4.304 10.821 1.00 91.19 200 GLN A CA 1
ATOM 1573 C C . GLN A 1 200 ? 11.170 -3.609 11.620 1.00 91.19 200 GLN A C 1
ATOM 1575 O O . GLN A 1 200 ? 11.404 -3.191 12.754 1.00 91.19 200 GLN A O 1
ATOM 1580 N N . GLY A 1 201 ? 9.963 -3.518 11.055 1.00 89.00 201 GLY A N 1
ATOM 1581 C CA . GLY A 1 201 ? 8.809 -2.929 11.724 1.00 89.00 201 GLY A CA 1
ATOM 1582 C C . GLY A 1 201 ? 8.401 -3.674 12.992 1.00 89.00 201 GLY A C 1
ATOM 1583 O O . GLY A 1 201 ? 8.160 -3.043 14.016 1.00 89.00 201 GLY A O 1
ATOM 1584 N N . ILE A 1 202 ? 8.371 -5.010 12.952 1.00 87.81 202 ILE A N 1
ATOM 1585 C CA . ILE A 1 202 ? 8.110 -5.856 14.128 1.00 87.81 202 ILE A CA 1
ATOM 1586 C C . ILE A 1 202 ? 9.129 -5.562 15.234 1.00 87.81 202 ILE A C 1
ATOM 1588 O O . ILE A 1 202 ? 8.747 -5.296 16.372 1.00 87.81 202 ILE A O 1
ATOM 1592 N N . ASN A 1 203 ? 10.422 -5.563 14.900 1.00 89.25 203 ASN A N 1
ATOM 1593 C CA . ASN A 1 203 ? 11.486 -5.345 15.881 1.00 89.25 203 ASN A CA 1
ATOM 1594 C C . ASN A 1 203 ? 11.409 -3.953 16.520 1.00 89.25 203 ASN A C 1
ATOM 1596 O O . ASN A 1 203 ? 11.572 -3.826 17.734 1.00 89.25 203 ASN A O 1
ATOM 1600 N N . ASN A 1 204 ? 11.135 -2.918 15.721 1.00 90.25 204 ASN A N 1
ATOM 1601 C CA . ASN A 1 204 ? 10.980 -1.552 16.219 1.00 90.25 204 ASN A CA 1
ATOM 1602 C C . ASN A 1 204 ? 9.786 -1.422 17.169 1.00 90.25 204 ASN A C 1
ATOM 1604 O O . ASN A 1 204 ? 9.894 -0.752 18.194 1.00 90.25 204 ASN A O 1
ATOM 1608 N N . GLU A 1 205 ? 8.657 -2.051 16.833 1.00 89.25 205 GLU A N 1
ATOM 1609 C CA . GLU A 1 205 ? 7.462 -1.991 17.669 1.00 89.25 205 GLU A CA 1
ATOM 1610 C C . GLU A 1 205 ? 7.688 -2.728 18.988 1.00 89.25 205 GLU A C 1
ATOM 1612 O O . GLU A 1 205 ? 7.467 -2.135 20.039 1.00 89.25 205 GLU A O 1
ATOM 1617 N N . ILE A 1 206 ? 8.205 -3.963 18.960 1.00 87.31 206 ILE A N 1
ATOM 1618 C CA . ILE A 1 206 ? 8.519 -4.743 20.172 1.00 87.31 206 ILE A CA 1
ATOM 1619 C C . ILE A 1 206 ? 9.471 -3.962 21.083 1.00 87.31 206 ILE A C 1
ATOM 1621 O O . ILE A 1 206 ? 9.224 -3.859 22.282 1.00 87.31 206 ILE A O 1
ATOM 1625 N N . ALA A 1 207 ? 10.516 -3.353 20.516 1.00 88.81 207 ALA A N 1
ATOM 1626 C CA . ALA A 1 207 ? 11.466 -2.535 21.268 1.00 88.81 207 ALA A CA 1
ATOM 1627 C C . ALA A 1 207 ? 10.844 -1.261 21.870 1.00 88.81 207 ALA A C 1
ATOM 1629 O O . ALA A 1 207 ? 11.438 -0.657 22.762 1.00 88.81 207 ALA A O 1
ATOM 1630 N N . SER A 1 208 ? 9.670 -0.834 21.395 1.00 88.19 208 SER A N 1
ATOM 1631 C CA . SER A 1 208 ? 8.966 0.335 21.925 1.00 88.19 208 SER A CA 1
ATOM 1632 C C . SER A 1 208 ? 8.138 0.040 23.180 1.00 88.19 208 SER A C 1
ATOM 1634 O O . SER A 1 208 ? 7.716 0.988 23.844 1.00 88.19 208 SER A O 1
ATOM 1636 N N . TYR A 1 209 ? 7.882 -1.231 23.515 1.00 85.50 209 TYR A N 1
ATOM 1637 C CA . TYR A 1 209 ? 7.128 -1.631 24.707 1.00 85.50 209 TYR A CA 1
ATOM 1638 C C . TYR A 1 209 ? 8.072 -1.984 25.866 1.00 85.50 209 TYR A C 1
ATOM 1640 O O . TYR A 1 209 ? 9.009 -2.758 25.702 1.00 85.50 209 TYR A O 1
ATOM 1648 N N . GLU A 1 210 ? 7.804 -1.432 27.054 1.00 81.75 210 GLU A N 1
ATOM 1649 C CA . GLU A 1 210 ? 8.563 -1.736 28.282 1.00 81.75 210 GLU A CA 1
ATOM 1650 C C . GLU A 1 210 ? 8.150 -3.086 28.899 1.00 81.75 210 GLU A C 1
ATOM 1652 O O . GLU A 1 210 ? 8.981 -3.794 29.462 1.00 81.75 210 GLU A O 1
ATOM 1657 N N . GLU A 1 211 ? 6.879 -3.474 28.738 1.00 81.88 211 GLU A N 1
ATOM 1658 C CA . GLU A 1 211 ? 6.313 -4.749 29.189 1.00 81.88 211 GLU A CA 1
ATOM 1659 C C . GLU A 1 211 ? 5.639 -5.469 28.011 1.00 81.88 211 GLU A C 1
ATOM 1661 O O . GLU A 1 211 ? 4.759 -4.917 27.347 1.00 81.88 211 GLU A O 1
ATOM 1666 N N . LEU A 1 212 ? 6.043 -6.716 27.748 1.00 74.38 212 LEU A N 1
ATOM 1667 C CA . LEU A 1 212 ? 5.577 -7.513 26.607 1.00 74.38 212 LEU A CA 1
ATOM 1668 C C . LEU A 1 212 ? 4.337 -8.350 26.954 1.00 74.38 212 LEU A C 1
ATOM 1670 O O . LEU A 1 212 ? 4.349 -9.572 26.848 1.00 74.38 212 LEU A O 1
ATOM 1674 N N . ASP A 1 213 ? 3.245 -7.691 27.333 1.00 87.12 213 ASP A N 1
ATOM 1675 C CA . ASP A 1 213 ? 1.919 -8.326 27.487 1.00 87.12 213 ASP A CA 1
ATOM 1676 C C . ASP A 1 213 ? 1.148 -8.399 26.145 1.00 87.12 213 ASP A C 1
ATOM 1678 O O . ASP A 1 213 ? -0.076 -8.490 26.087 1.00 87.12 213 ASP A O 1
ATOM 1682 N N . GLY A 1 214 ? 1.878 -8.311 25.032 1.00 89.12 214 GLY A N 1
ATOM 1683 C CA . GLY A 1 214 ? 1.347 -8.182 23.679 1.00 89.12 214 GLY A CA 1
ATOM 1684 C C . GLY A 1 214 ? 1.323 -6.743 23.174 1.00 89.12 214 GLY A C 1
ATOM 1685 O O . GLY A 1 214 ? 1.585 -5.787 23.904 1.00 89.12 214 GLY A O 1
ATOM 1686 N N . ILE A 1 215 ? 1.027 -6.604 21.887 1.00 92.38 215 ILE A N 1
ATOM 1687 C CA . ILE A 1 215 ? 1.116 -5.335 21.161 1.00 92.38 215 ILE A CA 1
ATOM 1688 C C . ILE A 1 215 ? -0.235 -4.879 20.634 1.00 92.38 215 ILE A C 1
ATOM 1690 O O . ILE A 1 215 ? -1.181 -5.663 20.510 1.00 92.38 215 ILE A O 1
ATOM 1694 N N . ASN A 1 216 ? -0.314 -3.594 20.311 1.00 94.19 216 ASN A N 1
ATOM 1695 C CA . ASN A 1 216 ? -1.532 -2.980 19.820 1.00 94.19 216 ASN A CA 1
ATOM 1696 C C . ASN A 1 216 ? -1.449 -2.787 18.309 1.00 94.19 216 ASN A C 1
ATOM 1698 O O . ASN A 1 216 ? -0.454 -2.281 17.782 1.00 94.19 216 ASN A O 1
ATOM 1702 N N . ILE A 1 217 ? -2.513 -3.176 17.615 1.00 95.00 217 ILE A N 1
ATOM 1703 C CA . ILE A 1 217 ? -2.596 -3.088 16.161 1.00 95.00 217 ILE A CA 1
ATOM 1704 C C . ILE A 1 217 ? -3.805 -2.268 15.734 1.00 95.00 217 ILE A C 1
ATOM 1706 O O . ILE A 1 217 ? -4.834 -2.220 16.412 1.00 95.00 217 ILE A O 1
ATOM 1710 N N . MET A 1 218 ? -3.689 -1.676 14.555 1.00 95.19 218 MET A N 1
ATOM 1711 C CA . MET A 1 218 ? -4.776 -1.045 13.825 1.00 95.19 218 MET A CA 1
ATOM 1712 C C . MET A 1 218 ? -4.931 -1.731 12.474 1.00 95.19 218 MET A C 1
ATOM 1714 O O . MET A 1 218 ? -3.934 -1.901 11.778 1.00 95.19 218 MET A O 1
ATOM 1718 N N . SER A 1 219 ? -6.149 -2.080 12.061 1.00 95.44 219 SER A N 1
ATOM 1719 C CA . SER A 1 219 ? -6.386 -2.584 10.704 1.00 95.44 219 SER A CA 1
ATOM 1720 C C . SER A 1 219 ? -7.410 -1.760 9.926 1.00 95.44 219 SER A C 1
ATOM 1722 O O . SER A 1 219 ? -8.324 -1.165 10.497 1.00 95.44 219 SER A O 1
ATOM 1724 N N . ASP A 1 220 ? -7.216 -1.700 8.607 1.00 94.25 220 ASP A N 1
ATOM 1725 C CA . ASP A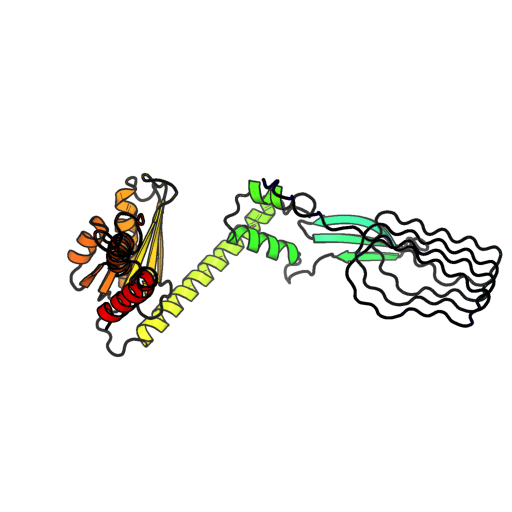 1 220 ? -8.148 -1.103 7.646 1.00 94.25 220 ASP A CA 1
ATOM 1726 C C . ASP A 1 220 ? -8.274 -2.018 6.423 1.00 94.25 220 ASP A C 1
ATOM 1728 O O . ASP A 1 220 ? -7.327 -2.705 6.021 1.00 94.25 220 ASP A O 1
ATOM 1732 N N . ALA A 1 221 ? -9.450 -2.002 5.805 1.00 93.56 221 ALA A N 1
ATOM 1733 C CA . ALA A 1 221 ? -9.771 -2.817 4.652 1.00 93.56 221 ALA A CA 1
ATOM 1734 C C . ALA A 1 221 ? -10.112 -1.947 3.447 1.00 93.56 221 ALA A C 1
ATOM 1736 O O . ALA A 1 221 ? -11.050 -1.148 3.425 1.00 93.56 221 ALA A O 1
ATOM 1737 N N . ARG A 1 222 ? -9.359 -2.143 2.367 1.00 92.06 222 ARG A N 1
ATOM 1738 C CA . ARG A 1 222 ? -9.606 -1.487 1.086 1.00 92.06 222 ARG A CA 1
ATOM 1739 C C . ARG A 1 222 ? -10.195 -2.476 0.108 1.00 92.06 222 ARG A C 1
ATOM 1741 O O . ARG A 1 222 ? -9.515 -3.333 -0.449 1.00 92.06 222 ARG A O 1
ATOM 1748 N N . HIS A 1 223 ? -11.488 -2.321 -0.127 1.00 90.88 223 HIS A N 1
ATOM 1749 C CA . HIS A 1 223 ? -12.204 -3.058 -1.154 1.00 90.88 223 HIS A CA 1
ATOM 1750 C C . HIS A 1 223 ? -11.937 -2.458 -2.536 1.00 90.88 223 HIS A C 1
ATOM 1752 O O . HIS A 1 223 ? -11.977 -1.237 -2.718 1.00 90.88 223 HIS A O 1
ATOM 1758 N N . GLY A 1 224 ? -11.745 -3.315 -3.540 1.00 84.88 224 GLY A N 1
ATOM 1759 C CA . GLY A 1 224 ? -11.788 -2.897 -4.939 1.00 84.88 224 GLY A CA 1
ATOM 1760 C C . GLY A 1 224 ? -13.100 -2.172 -5.287 1.00 84.88 224 GLY A C 1
ATOM 1761 O O . GLY A 1 224 ? -14.113 -2.295 -4.600 1.00 84.88 224 GLY A O 1
ATOM 1762 N N . TRP A 1 225 ? -13.095 -1.399 -6.375 1.00 67.31 225 TRP A N 1
ATOM 1763 C CA . TRP A 1 225 ? -14.169 -0.473 -6.767 1.00 67.31 225 TRP A CA 1
ATOM 1764 C C . TRP A 1 225 ? -15.543 -1.183 -6.911 1.00 67.31 225 TRP A C 1
ATOM 1766 O O . TRP A 1 225 ? -15.850 -1.682 -7.993 1.00 67.31 225 TRP A O 1
ATOM 1776 N N . ARG A 1 226 ? -16.350 -1.229 -5.822 1.00 69.94 226 ARG A N 1
ATOM 1777 C CA . ARG A 1 226 ? -17.812 -1.528 -5.657 1.0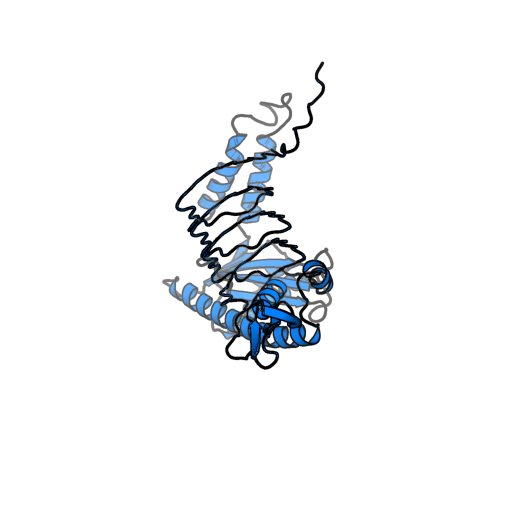0 69.94 226 ARG A CA 1
ATOM 1778 C C . ARG A 1 226 ? -18.107 -2.508 -4.499 1.00 69.94 226 ARG A C 1
ATOM 1780 O O . ARG A 1 226 ? -17.263 -3.299 -4.114 1.00 69.94 226 ARG A O 1
ATOM 1787 N N . LYS A 1 227 ? -19.369 -2.528 -4.026 1.00 58.28 227 LYS A N 1
ATOM 1788 C CA . LYS A 1 227 ? -19.907 -3.387 -2.934 1.00 58.28 227 LYS A CA 1
ATOM 1789 C C . LYS A 1 227 ? -19.739 -4.911 -3.116 1.00 58.28 227 LYS A C 1
ATOM 1791 O O . LYS A 1 227 ? -19.925 -5.651 -2.163 1.00 58.28 227 LYS A O 1
ATOM 1796 N N . ASN A 1 228 ? -19.395 -5.372 -4.321 1.00 72.50 228 ASN A N 1
ATOM 1797 C CA . ASN A 1 228 ? -19.067 -6.769 -4.635 1.00 72.50 228 ASN A CA 1
ATOM 1798 C C . ASN A 1 228 ? -17.632 -6.849 -5.156 1.00 72.50 228 ASN A C 1
ATOM 1800 O O . ASN A 1 228 ? -17.396 -7.382 -6.254 1.00 72.50 228 ASN A O 1
ATOM 1804 N N . SER A 1 229 ? -16.714 -6.235 -4.408 1.00 78.62 229 SER A N 1
ATOM 1805 C CA . SER A 1 229 ? -15.327 -6.061 -4.811 1.00 78.62 229 SER A CA 1
ATOM 1806 C C . SER A 1 229 ? -14.739 -7.395 -5.253 1.00 78.62 229 SER A C 1
ATOM 1808 O O . SER A 1 229 ? -15.048 -8.462 -4.718 1.00 78.62 229 SER A O 1
ATOM 1810 N N . LYS A 1 230 ? -13.965 -7.356 -6.336 1.00 87.38 230 LYS A N 1
ATOM 1811 C CA . LYS A 1 230 ? -13.258 -8.541 -6.836 1.00 87.38 230 LYS A CA 1
ATOM 1812 C C . LYS A 1 230 ? -12.254 -9.045 -5.794 1.00 87.38 230 LYS A C 1
ATOM 1814 O O . LYS A 1 230 ? -11.961 -10.239 -5.739 1.00 87.38 230 LYS A O 1
ATOM 1819 N N . ASP A 1 231 ? -11.764 -8.111 -5.002 1.00 92.94 231 ASP A N 1
ATOM 1820 C CA . ASP A 1 231 ? -10.676 -8.242 -4.072 1.00 92.94 231 ASP A CA 1
ATOM 1821 C C . ASP A 1 231 ? -10.822 -7.243 -2.913 1.00 92.94 231 ASP A C 1
ATOM 1823 O O . ASP A 1 231 ? -11.559 -6.250 -2.987 1.00 92.94 231 ASP A O 1
ATOM 1827 N N . THR A 1 232 ? -10.136 -7.544 -1.821 1.00 94.50 232 THR A N 1
ATOM 1828 C CA . THR A 1 232 ? -10.002 -6.696 -0.639 1.00 94.50 232 THR A CA 1
ATOM 1829 C C . THR A 1 232 ? -8.569 -6.804 -0.159 1.00 94.50 232 THR A C 1
ATOM 1831 O O . THR A 1 232 ? -8.084 -7.912 0.038 1.00 94.50 232 THR A O 1
ATOM 1834 N N . THR A 1 233 ? -7.908 -5.674 0.049 1.00 95.31 233 THR A N 1
ATOM 1835 C CA . THR A 1 233 ? -6.622 -5.633 0.744 1.00 95.31 233 THR A CA 1
ATOM 1836 C C . THR A 1 233 ? -6.870 -5.236 2.190 1.00 95.31 233 THR A C 1
ATOM 1838 O O . THR A 1 233 ? -7.414 -4.160 2.430 1.00 95.31 233 THR A O 1
ATOM 1841 N N . VAL A 1 234 ? -6.495 -6.094 3.129 1.00 96.19 234 VAL A N 1
ATOM 1842 C CA . VAL A 1 234 ? -6.524 -5.814 4.565 1.00 96.19 234 VAL A CA 1
ATOM 1843 C C . VAL A 1 234 ? -5.108 -5.467 4.984 1.00 96.19 234 VAL A C 1
ATOM 1845 O O . VAL A 1 234 ? -4.192 -6.255 4.773 1.00 96.19 234 VAL A O 1
ATOM 1848 N N . VAL A 1 235 ? -4.920 -4.274 5.533 1.00 95.38 235 VAL A N 1
ATOM 1849 C CA . VAL A 1 235 ? -3.618 -3.812 6.014 1.00 95.38 235 VAL A CA 1
ATOM 1850 C C . VAL A 1 235 ? -3.693 -3.721 7.522 1.00 95.38 235 VAL A C 1
ATOM 1852 O O . VAL A 1 235 ? -4.627 -3.119 8.048 1.00 95.38 235 VAL A O 1
ATOM 1855 N N . ALA A 1 236 ? -2.701 -4.284 8.201 1.00 95.12 236 ALA A N 1
ATOM 1856 C CA . ALA A 1 236 ? -2.479 -4.046 9.612 1.00 95.12 236 ALA A CA 1
ATOM 1857 C C . ALA A 1 236 ? -1.266 -3.130 9.794 1.00 95.12 236 ALA A C 1
ATOM 1859 O O . ALA A 1 236 ? -0.256 -3.232 9.088 1.00 95.12 236 ALA A O 1
ATOM 1860 N N . LEU A 1 237 ? -1.396 -2.217 10.747 1.00 94.94 237 LEU A N 1
ATOM 1861 C CA . LEU A 1 237 ? -0.393 -1.261 11.177 1.00 94.94 237 LEU A CA 1
ATOM 1862 C C . LEU A 1 237 ? -0.162 -1.42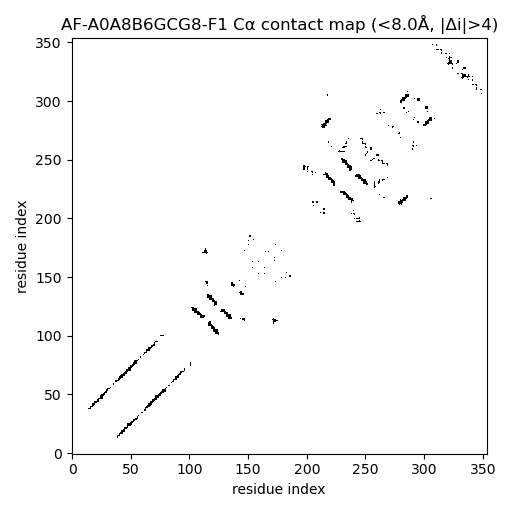4 12.675 1.00 94.94 237 LEU A C 1
ATOM 1864 O O . LEU A 1 237 ? -1.086 -1.738 13.428 1.00 94.94 237 LEU A O 1
ATOM 1868 N N . TRP A 1 238 ? 1.043 -1.101 13.111 1.00 92.31 238 TRP A N 1
ATOM 1869 C CA . TRP A 1 238 ? 1.324 -0.919 14.526 1.00 92.31 238 TRP A CA 1
ATOM 1870 C C . TRP A 1 238 ? 0.704 0.356 15.093 1.00 92.31 238 TRP A C 1
ATOM 1872 O O . TRP A 1 238 ? 0.719 1.392 14.428 1.00 92.31 238 TRP A O 1
ATOM 1882 N N . GLU A 1 239 ? 0.200 0.318 16.330 1.00 89.88 239 GLU A N 1
ATOM 1883 C CA . GLU A 1 239 ? -0.406 1.503 16.950 1.00 89.88 239 GLU A CA 1
ATOM 1884 C C . GLU A 1 239 ? 0.631 2.594 17.269 1.00 89.88 239 GLU A C 1
ATOM 1886 O O . GLU A 1 239 ? 0.360 3.773 17.029 1.00 89.88 239 GLU A O 1
ATOM 1891 N N . ARG A 1 240 ? 1.825 2.249 17.783 1.00 87.62 240 ARG A N 1
ATOM 1892 C CA . ARG A 1 240 ? 2.821 3.266 18.171 1.00 87.62 240 ARG A CA 1
ATOM 1893 C C . ARG A 1 240 ? 3.597 3.774 16.966 1.00 87.62 240 ARG A C 1
ATOM 1895 O O . ARG A 1 240 ? 3.598 4.975 16.685 1.00 87.62 240 ARG A O 1
ATOM 1902 N N . THR A 1 241 ? 4.241 2.875 16.227 1.00 89.81 241 THR A N 1
ATOM 1903 C CA . THR A 1 241 ? 5.112 3.264 15.106 1.00 89.81 241 THR A CA 1
ATOM 1904 C C . THR A 1 241 ? 4.361 3.577 13.813 1.00 89.81 241 THR A C 1
ATOM 1906 O O . THR A 1 241 ? 4.941 4.201 12.924 1.00 89.81 241 THR A O 1
ATOM 1909 N N . HIS A 1 242 ? 3.089 3.175 13.686 1.00 90.06 242 HIS A N 1
ATOM 1910 C CA . HIS A 1 242 ? 2.301 3.294 12.449 1.00 90.06 242 HIS A CA 1
ATOM 1911 C C . HIS A 1 242 ? 2.963 2.626 11.228 1.00 90.06 242 HIS A C 1
ATOM 1913 O O . HIS A 1 242 ? 2.644 2.950 10.082 1.00 90.06 242 HIS A O 1
ATOM 1919 N N . GLN A 1 243 ? 3.897 1.698 11.454 1.00 91.50 243 GLN A N 1
ATOM 1920 C CA . GLN A 1 243 ? 4.534 0.936 10.385 1.00 91.50 243 GLN A CA 1
ATOM 1921 C C . GLN A 1 243 ? 3.611 -0.195 9.927 1.00 91.50 243 GLN A C 1
ATOM 1923 O O . GLN A 1 243 ? 2.851 -0.754 10.719 1.00 91.50 243 GLN A O 1
ATOM 1928 N N . VAL A 1 244 ? 3.670 -0.519 8.632 1.00 91.69 244 VAL A N 1
ATOM 1929 C CA . VAL A 1 244 ? 2.926 -1.650 8.065 1.00 91.69 244 VAL A CA 1
ATOM 1930 C C . VAL A 1 244 ? 3.544 -2.940 8.575 1.00 91.69 244 VAL A C 1
ATOM 1932 O O . VAL A 1 244 ? 4.731 -3.184 8.369 1.00 91.69 244 VAL A O 1
ATOM 1935 N N . MET A 1 245 ? 2.724 -3.757 9.223 1.00 91.31 245 MET A N 1
ATOM 1936 C CA . MET A 1 245 ? 3.149 -5.033 9.795 1.00 91.31 245 MET A CA 1
ATOM 1937 C C . MET A 1 245 ? 2.738 -6.218 8.933 1.00 91.31 245 MET A C 1
ATOM 1939 O O . MET A 1 245 ? 3.450 -7.215 8.870 1.00 91.31 245 MET A O 1
ATOM 1943 N N . ASP A 1 246 ? 1.588 -6.112 8.277 1.00 93.38 246 ASP A N 1
ATOM 1944 C CA . ASP A 1 246 ? 1.090 -7.151 7.400 1.00 93.38 246 ASP A CA 1
ATOM 1945 C C . ASP A 1 246 ? 0.075 -6.573 6.413 1.00 93.38 246 ASP A C 1
ATOM 1947 O O . ASP A 1 246 ? -0.573 -5.553 6.678 1.00 93.38 246 ASP A O 1
ATOM 1951 N N . CYS A 1 247 ? -0.032 -7.200 5.249 1.00 93.31 247 CYS A N 1
ATOM 1952 C CA . CYS A 1 247 ? -0.876 -6.740 4.157 1.00 93.31 247 CYS A CA 1
ATOM 1953 C C . CYS A 1 247 ? -1.389 -7.936 3.360 1.00 93.31 247 CYS A C 1
ATOM 1955 O O . CYS A 1 247 ? -0.689 -8.486 2.511 1.00 93.31 247 CYS A O 1
ATOM 1957 N N . GLU A 1 248 ? -2.645 -8.295 3.602 1.00 95.50 248 GLU A N 1
ATOM 1958 C CA . GLU A 1 248 ? -3.264 -9.476 3.023 1.00 95.50 248 GLU A CA 1
ATOM 1959 C C . GLU A 1 248 ? -4.237 -9.110 1.908 1.00 95.50 248 GLU A C 1
ATOM 1961 O O . GLU A 1 248 ? -5.189 -8.347 2.092 1.00 95.50 248 GLU A O 1
ATOM 1966 N N . HIS A 1 249 ? -4.009 -9.671 0.719 1.00 95.19 249 HIS A N 1
ATOM 1967 C CA . HIS A 1 249 ? -4.832 -9.411 -0.457 1.00 95.19 249 HIS A CA 1
ATOM 1968 C C . HIS A 1 249 ? -5.766 -10.584 -0.754 1.00 95.19 249 HIS A C 1
ATOM 1970 O O . HIS A 1 249 ? -5.397 -11.575 -1.386 1.00 95.19 249 HIS A O 1
ATOM 1976 N N . ILE A 1 250 ? -7.021 -10.438 -0.343 1.00 96.50 250 ILE A N 1
ATOM 1977 C CA . ILE A 1 250 ? -8.052 -11.464 -0.454 1.00 96.50 250 ILE A CA 1
ATOM 1978 C C . ILE A 1 250 ? -8.814 -11.305 -1.760 1.00 96.50 250 ILE A C 1
ATOM 1980 O O . ILE A 1 250 ? -9.403 -10.261 -2.036 1.00 96.50 250 ILE A O 1
ATOM 1984 N N . THR A 1 251 ? -8.848 -12.366 -2.562 1.00 95.06 251 THR A N 1
ATOM 1985 C CA . THR A 1 251 ? -9.538 -12.380 -3.858 1.00 95.06 251 THR A CA 1
ATOM 1986 C C . THR A 1 251 ? -10.739 -13.319 -3.853 1.00 95.06 251 THR A C 1
ATOM 1988 O O . THR A 1 251 ? -10.822 -14.242 -3.045 1.00 95.06 251 THR A O 1
ATOM 1991 N N . LYS A 1 252 ? -11.620 -13.175 -4.853 1.00 93.31 252 LYS A N 1
ATOM 1992 C CA . LYS A 1 252 ? -12.744 -14.107 -5.070 1.00 93.31 252 LYS A CA 1
ATOM 1993 C C . LYS A 1 252 ? -12.363 -15.577 -5.278 1.00 93.31 252 LYS A C 1
ATOM 1995 O O . LYS A 1 252 ? -13.231 -16.446 -5.205 1.00 93.31 252 LYS A O 1
ATOM 2000 N N . ALA A 1 253 ? -11.098 -15.852 -5.598 1.00 94.88 253 ALA A N 1
ATOM 2001 C CA . ALA A 1 253 ? -10.594 -17.216 -5.692 1.00 94.88 253 ALA A CA 1
ATOM 2002 C C . ALA A 1 253 ? -10.381 -17.842 -4.304 1.00 94.88 253 ALA A C 1
ATOM 2004 O O . ALA A 1 253 ? -10.549 -19.048 -4.164 1.00 94.88 253 ALA A O 1
ATOM 2005 N N . MET A 1 254 ? -10.052 -17.021 -3.301 1.00 95.50 254 MET A N 1
ATOM 2006 C CA . MET A 1 254 ? -9.859 -17.439 -1.910 1.00 95.50 254 MET A CA 1
ATOM 2007 C C . MET A 1 254 ? -11.200 -17.538 -1.183 1.00 95.50 254 MET A C 1
ATOM 2009 O O . MET A 1 254 ? -11.488 -18.550 -0.553 1.00 95.50 254 MET A O 1
ATOM 2013 N N . ASP A 1 255 ? -12.061 -16.529 -1.335 1.00 94.94 255 ASP A N 1
ATOM 2014 C CA . ASP A 1 255 ? -13.430 -16.557 -0.823 1.00 94.94 255 ASP A CA 1
ATOM 2015 C C . ASP A 1 255 ? -14.388 -15.944 -1.845 1.00 94.94 255 ASP A C 1
ATOM 2017 O O . ASP A 1 255 ? -14.219 -14.819 -2.287 1.00 94.94 255 ASP A O 1
ATOM 2021 N N . ARG A 1 256 ? -15.443 -16.665 -2.229 1.00 93.25 256 ARG A N 1
ATOM 2022 C CA . ARG A 1 256 ? -16.424 -16.159 -3.201 1.00 93.25 256 ARG A CA 1
ATOM 2023 C C . ARG A 1 256 ? -17.264 -14.988 -2.666 1.00 93.25 256 ARG A C 1
ATOM 2025 O O . ARG A 1 256 ? -17.876 -14.276 -3.466 1.00 93.25 256 ARG A O 1
ATOM 2032 N N . VAL A 1 257 ? -17.333 -14.805 -1.346 1.00 93.00 257 VAL A N 1
ATOM 2033 C CA . VAL A 1 257 ? -18.195 -13.835 -0.658 1.00 93.00 257 VAL A CA 1
ATOM 2034 C C . VAL A 1 257 ? -17.378 -12.613 -0.234 1.00 93.00 257 VAL A C 1
ATOM 2036 O O . VAL A 1 257 ? -16.716 -12.618 0.801 1.00 93.00 257 VAL A O 1
ATOM 2039 N N . ALA A 1 258 ? -17.495 -11.526 -1.001 1.00 90.88 258 ALA A N 1
ATOM 2040 C CA . ALA A 1 258 ? -16.743 -10.283 -0.783 1.00 90.88 258 ALA A CA 1
ATOM 2041 C C . ALA A 1 258 ? -16.909 -9.698 0.631 1.00 90.88 258 ALA A C 1
ATOM 2043 O O . ALA A 1 258 ? -15.968 -9.149 1.194 1.00 90.88 258 ALA A O 1
ATOM 2044 N N . GLN A 1 259 ? -18.089 -9.868 1.232 1.00 90.62 259 GLN A N 1
ATOM 2045 C CA . GLN A 1 259 ? -18.408 -9.391 2.579 1.00 90.62 259 GLN A CA 1
ATOM 2046 C C . GLN A 1 259 ? -17.585 -10.084 3.677 1.00 90.62 259 GLN A C 1
ATOM 2048 O O . GLN A 1 259 ? -17.484 -9.555 4.779 1.00 90.62 259 GLN A O 1
ATOM 2053 N N . ARG A 1 260 ? -17.019 -11.266 3.398 1.00 93.94 260 ARG A N 1
ATOM 2054 C CA . ARG A 1 260 ? -16.163 -12.011 4.333 1.00 93.94 260 ARG A CA 1
ATOM 2055 C C . ARG A 1 260 ? -14.679 -11.744 4.133 1.00 93.94 260 ARG A C 1
ATOM 2057 O O . ARG A 1 260 ? -13.896 -12.129 4.991 1.00 93.94 260 ARG A O 1
ATOM 2064 N N . HIS A 1 261 ? -14.290 -11.094 3.035 1.00 95.25 261 HIS A N 1
ATOM 2065 C CA . HIS A 1 261 ? -12.880 -10.920 2.702 1.00 95.25 261 HIS A CA 1
ATOM 2066 C C . HIS A 1 261 ? -12.102 -10.196 3.795 1.00 95.25 261 HIS A C 1
ATOM 2068 O O . HIS A 1 261 ? -10.970 -10.559 4.069 1.00 95.25 261 HIS A O 1
ATOM 2074 N N . GLU A 1 262 ? -12.700 -9.173 4.401 1.00 95.75 262 GLU A N 1
ATOM 2075 C CA . GLU A 1 262 ? -12.040 -8.412 5.454 1.00 95.75 262 GLU A CA 1
ATOM 2076 C C . GLU A 1 262 ? -11.750 -9.285 6.673 1.00 95.75 262 GLU A C 1
ATOM 2078 O O . GLU A 1 262 ? -10.598 -9.419 7.060 1.00 95.75 262 GLU A O 1
ATOM 2083 N N . ARG A 1 263 ? -12.774 -9.977 7.190 1.00 96.56 263 ARG A N 1
ATOM 2084 C CA . ARG A 1 263 ? -12.610 -10.944 8.278 1.00 96.56 263 ARG A CA 1
ATOM 2085 C C . ARG A 1 263 ? -11.560 -12.004 7.936 1.00 96.56 263 ARG A C 1
ATOM 2087 O O . ARG A 1 263 ? -10.732 -12.308 8.781 1.00 96.56 263 ARG A O 1
ATOM 2094 N N . LEU A 1 264 ? -11.591 -12.559 6.722 1.00 97.25 264 LEU A N 1
ATOM 2095 C CA . LEU A 1 264 ? -10.621 -13.570 6.294 1.00 97.25 264 LEU A CA 1
ATOM 2096 C C . LEU A 1 264 ? -9.193 -13.009 6.252 1.00 97.25 264 LEU A C 1
ATOM 2098 O O . LEU A 1 264 ? -8.269 -13.669 6.709 1.00 97.25 264 LEU A O 1
ATOM 2102 N N . GLY A 1 265 ? -9.006 -11.792 5.736 1.00 97.38 265 GLY A N 1
ATOM 2103 C CA . GLY A 1 265 ? -7.704 -11.128 5.757 1.00 97.38 265 GLY A CA 1
ATOM 2104 C C . GLY A 1 265 ? -7.225 -10.871 7.182 1.00 97.38 265 GLY A C 1
ATOM 2105 O O . GLY A 1 265 ? -6.081 -11.169 7.496 1.00 97.38 265 GLY A O 1
ATOM 2106 N N . THR A 1 266 ? -8.112 -10.426 8.075 1.00 97.19 266 THR A N 1
ATOM 2107 C CA . THR A 1 266 ? -7.797 -10.280 9.500 1.00 97.19 266 THR A CA 1
ATOM 2108 C C . THR A 1 266 ? -7.387 -11.608 10.141 1.00 97.19 266 THR A C 1
ATOM 2110 O O . THR A 1 266 ? -6.404 -11.643 10.870 1.00 97.19 266 THR A O 1
ATOM 2113 N N . GLU A 1 267 ? -8.097 -12.706 9.869 1.00 97.38 267 GLU A N 1
ATOM 2114 C CA . GLU A 1 267 ? -7.749 -14.039 10.383 1.00 97.38 267 GLU A CA 1
ATOM 2115 C C . GLU A 1 267 ? -6.347 -14.478 9.939 1.00 97.38 267 GLU A C 1
ATOM 2117 O O . GLU A 1 267 ? -5.575 -14.982 10.753 1.00 97.38 267 GLU A O 1
ATOM 2122 N N . ILE A 1 268 ? -6.000 -14.256 8.668 1.00 97.56 268 ILE A N 1
ATOM 2123 C CA . ILE A 1 268 ? -4.669 -14.583 8.139 1.00 97.56 268 ILE A CA 1
ATOM 2124 C C . ILE A 1 268 ? -3.594 -13.750 8.842 1.00 97.56 268 ILE A C 1
ATOM 2126 O O . ILE A 1 268 ? -2.610 -14.319 9.302 1.00 97.56 268 ILE A O 1
ATOM 2130 N N . ILE A 1 269 ? -3.818 -12.445 9.020 1.00 96.31 269 ILE A N 1
ATOM 2131 C CA . ILE A 1 269 ? -2.890 -11.568 9.751 1.00 96.31 269 ILE A CA 1
ATOM 2132 C C . ILE A 1 269 ? -2.670 -12.075 11.186 1.00 96.31 269 ILE A C 1
ATOM 2134 O O . ILE A 1 269 ? -1.535 -12.147 11.647 1.00 96.31 269 ILE A O 1
ATOM 2138 N N . TYR A 1 270 ? -3.731 -12.477 11.895 1.00 96.75 270 TYR A N 1
ATOM 2139 C CA . TYR A 1 270 ? -3.603 -13.046 13.243 1.00 96.75 270 TYR A CA 1
ATOM 2140 C C . TYR A 1 270 ? -2.738 -14.311 13.254 1.00 96.75 270 TYR A C 1
ATOM 2142 O O . TYR A 1 270 ? -1.869 -14.447 14.114 1.00 96.75 270 TYR A O 1
ATOM 2150 N N . ASN A 1 271 ? -2.943 -15.212 12.292 1.00 96.44 271 ASN A N 1
ATOM 2151 C CA . ASN A 1 271 ? -2.149 -16.435 12.180 1.00 96.44 271 ASN A CA 1
ATOM 2152 C C . ASN A 1 271 ? -0.678 -16.124 11.867 1.00 96.44 271 ASN A C 1
ATOM 2154 O O . ASN A 1 271 ? 0.206 -16.632 12.548 1.00 96.44 271 ASN A O 1
ATOM 2158 N N . ASN A 1 272 ? -0.415 -15.219 10.919 1.00 94.44 272 ASN A N 1
ATOM 2159 C CA . ASN A 1 272 ? 0.940 -14.800 10.552 1.00 94.44 272 ASN A CA 1
ATOM 2160 C C . ASN A 1 272 ? 1.717 -14.217 11.746 1.00 94.44 272 ASN A C 1
ATOM 2162 O O . ASN A 1 272 ? 2.939 -14.344 11.820 1.00 94.44 272 ASN A O 1
ATOM 2166 N N . LEU A 1 273 ? 1.029 -13.550 12.675 1.00 92.81 273 LEU A N 1
ATOM 2167 C CA . LEU A 1 273 ? 1.636 -12.988 13.884 1.00 92.81 273 LEU A CA 1
ATOM 2168 C C . LEU A 1 273 ? 1.833 -14.031 14.973 1.00 92.81 273 LEU A C 1
ATOM 2170 O O . LEU A 1 273 ? 2.886 -14.048 15.609 1.00 92.81 273 LEU A O 1
ATOM 2174 N N . ALA A 1 274 ? 0.866 -14.930 15.148 1.00 93.81 274 ALA A N 1
ATOM 2175 C CA . ALA A 1 274 ? 1.013 -16.069 16.042 1.00 93.81 274 ALA A CA 1
ATOM 2176 C C . ALA A 1 274 ? 2.221 -16.934 15.639 1.00 93.81 274 ALA A C 1
ATOM 2178 O O . ALA A 1 274 ? 3.024 -17.293 16.498 1.00 93.81 274 ALA A O 1
ATOM 2179 N N . ASP A 1 275 ? 2.422 -17.162 14.337 1.00 94.31 275 ASP A N 1
ATOM 2180 C CA . ASP A 1 275 ? 3.582 -17.882 13.790 1.00 94.31 275 ASP A CA 1
ATOM 2181 C C . ASP A 1 275 ? 4.915 -17.168 14.076 1.00 94.31 275 ASP A C 1
ATOM 2183 O O . ASP A 1 275 ? 5.963 -17.804 14.197 1.00 94.31 275 ASP A O 1
ATOM 2187 N N . LYS A 1 276 ? 4.881 -15.840 14.238 1.00 90.38 276 LYS A N 1
ATOM 2188 C CA . LYS A 1 276 ? 6.028 -15.007 14.636 1.00 90.38 276 LYS A CA 1
ATOM 2189 C C . LYS A 1 276 ? 6.154 -14.849 16.156 1.00 90.38 276 LYS A C 1
ATOM 2191 O O . LYS A 1 276 ? 7.000 -14.085 16.614 1.00 90.38 276 LYS A O 1
ATOM 2196 N N . ASN A 1 277 ? 5.343 -15.568 16.935 1.00 91.81 277 ASN A N 1
ATOM 2197 C CA . ASN A 1 277 ? 5.263 -15.483 18.394 1.00 91.81 277 ASN A CA 1
ATOM 2198 C C . ASN A 1 277 ? 4.929 -14.068 18.904 1.00 91.81 277 ASN A C 1
ATOM 2200 O O . ASN A 1 277 ? 5.472 -13.595 19.903 1.00 91.81 277 ASN A O 1
ATOM 2204 N N . VAL A 1 278 ? 4.041 -13.383 18.185 1.00 90.50 278 VAL A N 1
ATOM 2205 C CA . VAL A 1 278 ? 3.596 -12.024 18.477 1.00 90.50 278 VAL A CA 1
ATOM 2206 C C . VAL A 1 278 ? 2.129 -12.049 18.909 1.00 90.50 278 VAL A C 1
ATOM 2208 O O . VAL A 1 278 ? 1.243 -12.354 18.111 1.00 90.50 278 VAL A O 1
ATOM 2211 N N . SER A 1 279 ? 1.857 -11.719 20.174 1.00 92.94 279 SER A N 1
ATOM 2212 C CA . SER A 1 279 ? 0.496 -11.658 20.721 1.00 92.94 279 SER A CA 1
ATOM 2213 C C . SER A 1 279 ? -0.134 -10.274 20.540 1.00 92.94 279 SER A C 1
ATOM 2215 O O . SER A 1 279 ? 0.495 -9.246 20.787 1.00 92.94 279 SER A O 1
ATOM 2217 N N . ILE A 1 280 ? -1.406 -10.239 20.133 1.00 94.75 280 ILE A N 1
ATOM 2218 C CA . ILE A 1 280 ? -2.168 -8.994 19.972 1.00 94.75 280 ILE A CA 1
ATOM 2219 C C . ILE A 1 280 ? -2.966 -8.715 21.246 1.00 94.75 280 ILE A C 1
ATOM 2221 O O . ILE A 1 280 ? -3.900 -9.451 21.576 1.00 94.75 280 ILE A O 1
ATOM 2225 N N . LYS A 1 281 ? -2.641 -7.609 21.918 1.00 94.94 281 LYS A N 1
ATOM 2226 C CA . LYS A 1 281 ? -3.318 -7.140 23.131 1.00 94.94 281 LYS A CA 1
ATOM 2227 C C . LYS A 1 281 ? -4.550 -6.303 22.813 1.00 94.94 281 LYS A C 1
ATOM 2229 O O . LYS A 1 281 ? -5.614 -6.524 23.389 1.00 94.94 281 LYS A O 1
ATOM 2234 N N . ILE A 1 282 ? -4.425 -5.356 21.887 1.00 94.62 282 ILE A N 1
ATOM 2235 C CA . ILE A 1 282 ? -5.517 -4.481 21.447 1.00 94.62 282 ILE A CA 1
ATOM 2236 C C . ILE A 1 282 ? -5.578 -4.505 19.927 1.00 94.62 282 ILE A C 1
ATOM 2238 O O . ILE A 1 282 ? -4.556 -4.365 19.259 1.00 94.62 282 ILE A O 1
ATOM 2242 N N . HIS A 1 283 ? -6.781 -4.645 19.380 1.00 96.25 283 HIS A N 1
ATOM 2243 C CA . HIS A 1 283 ? -7.011 -4.503 17.949 1.00 96.25 283 HIS A CA 1
ATOM 2244 C C . HIS A 1 283 ? -8.053 -3.417 17.693 1.00 96.25 283 HIS A C 1
ATOM 2246 O O . HIS A 1 283 ? -9.233 -3.584 18.005 1.00 96.25 283 HIS A O 1
ATOM 2252 N N . ALA A 1 284 ? -7.593 -2.305 17.120 1.00 94.88 284 ALA A N 1
ATOM 2253 C CA . ALA A 1 284 ? -8.417 -1.205 16.655 1.00 94.88 284 ALA A CA 1
ATOM 2254 C C . ALA A 1 284 ? -8.806 -1.386 15.178 1.00 94.88 284 ALA A C 1
ATOM 2256 O O . ALA A 1 284 ? -7.941 -1.571 14.325 1.00 94.88 284 ALA A O 1
ATOM 2257 N N . HIS A 1 285 ? -10.099 -1.315 14.858 1.00 93.88 285 HIS A N 1
ATOM 2258 C CA . HIS A 1 285 ? -10.573 -1.462 13.476 1.00 93.88 285 HIS A CA 1
ATOM 2259 C C . HIS A 1 285 ? -11.875 -0.679 13.195 1.00 93.88 285 HIS A C 1
ATOM 2261 O O . HIS A 1 285 ? -12.462 -0.036 14.075 1.00 93.88 285 HIS A O 1
ATOM 2267 N N . ASP A 1 286 ? -12.346 -0.743 11.951 1.00 86.19 286 ASP A N 1
ATOM 2268 C CA . ASP A 1 286 ? -13.424 0.056 11.346 1.00 86.19 286 ASP A CA 1
ATOM 2269 C C . ASP A 1 286 ? -14.867 -0.366 11.718 1.00 86.19 286 ASP A C 1
ATOM 2271 O O . ASP A 1 286 ? -15.780 -0.358 10.895 1.00 86.19 286 ASP A O 1
ATOM 2275 N N . ARG A 1 287 ? -15.143 -0.763 12.963 1.00 87.31 287 ARG A N 1
ATOM 2276 C CA . ARG A 1 287 ? -16.487 -1.218 13.401 1.00 87.31 287 ARG A CA 1
ATOM 2277 C C . ARG A 1 287 ? -17.126 -2.320 12.528 1.00 87.31 287 ARG A C 1
ATOM 2279 O O . ARG A 1 287 ? -18.321 -2.592 12.701 1.00 87.31 287 ARG A O 1
ATOM 2286 N N . ASN A 1 288 ? -16.393 -2.998 11.643 1.00 91.94 288 ASN A N 1
ATOM 2287 C CA . ASN A 1 288 ? -16.932 -4.107 10.868 1.00 91.94 288 ASN A CA 1
ATOM 2288 C C . ASN A 1 288 ? -17.472 -5.200 11.804 1.00 91.94 288 ASN A C 1
ATOM 2290 O O . ASN A 1 288 ? -16.785 -5.672 12.706 1.00 91.94 288 ASN A O 1
ATOM 2294 N N . MET A 1 289 ? -18.733 -5.603 11.625 1.00 92.81 289 MET A N 1
ATOM 2295 C CA . MET A 1 289 ? -19.407 -6.555 12.521 1.00 92.81 289 MET A CA 1
ATOM 2296 C C . MET A 1 289 ? -18.764 -7.949 12.521 1.00 92.81 289 MET A C 1
ATOM 2298 O O . MET A 1 289 ? -18.753 -8.616 13.556 1.00 92.81 289 MET A O 1
ATOM 2302 N N . ALA A 1 290 ? -18.250 -8.400 11.375 1.00 94.38 290 ALA A N 1
ATOM 2303 C CA . ALA A 1 290 ? -17.623 -9.710 11.251 1.00 94.38 290 ALA A CA 1
ATOM 2304 C C . ALA A 1 290 ? -16.244 -9.735 11.923 1.00 94.38 290 ALA A C 1
ATOM 2306 O O . ALA A 1 290 ? -15.938 -10.711 12.610 1.00 94.38 290 ALA A O 1
ATOM 2307 N N . VAL A 1 291 ? -15.470 -8.653 11.777 1.00 95.19 291 VAL A N 1
ATOM 2308 C CA . VAL A 1 291 ? -14.190 -8.461 12.477 1.00 95.19 291 VAL A CA 1
ATOM 2309 C C . VAL A 1 291 ? -14.425 -8.292 13.976 1.00 95.19 291 VAL A C 1
ATOM 2311 O O . VAL A 1 291 ? -13.853 -9.040 14.755 1.00 95.19 291 VAL A O 1
ATOM 2314 N N . ASN A 1 292 ? -15.370 -7.440 14.383 1.00 94.88 292 ASN A N 1
ATOM 2315 C CA . ASN A 1 292 ? -15.762 -7.258 15.785 1.00 94.88 292 ASN A CA 1
ATOM 2316 C C . ASN A 1 292 ? -16.075 -8.588 16.475 1.00 94.88 292 ASN A C 1
ATOM 2318 O O . ASN A 1 292 ? -15.671 -8.822 17.611 1.00 94.88 292 ASN A O 1
ATOM 2322 N N . LYS A 1 293 ? -16.853 -9.449 15.806 1.00 96.06 293 LYS A N 1
ATOM 2323 C CA . LYS A 1 293 ? -17.174 -10.772 16.338 1.00 96.06 293 LYS A CA 1
ATOM 2324 C C . LYS A 1 293 ? -15.916 -11.631 16.449 1.00 96.06 293 LYS A C 1
ATOM 2326 O O . LYS A 1 293 ? -15.691 -12.209 17.500 1.00 96.06 293 LYS A O 1
ATOM 2331 N N . PHE A 1 294 ? -15.103 -11.679 15.394 1.00 96.38 294 PHE A N 1
ATOM 2332 C CA . PHE A 1 294 ? -13.853 -12.434 15.392 1.00 96.38 294 PHE A CA 1
ATOM 2333 C C . PHE A 1 294 ? -12.916 -12.006 16.533 1.00 96.38 294 PHE A C 1
ATOM 2335 O O . PHE A 1 294 ? -12.518 -12.851 17.319 1.00 96.38 294 PHE A O 1
ATOM 2342 N N . VAL A 1 295 ? -12.646 -10.707 16.693 1.00 95.62 295 VAL A N 1
ATOM 2343 C CA . VAL A 1 295 ? -11.747 -10.194 17.741 1.00 95.62 295 VAL A CA 1
ATOM 2344 C C . VAL A 1 295 ? -12.276 -10.498 19.144 1.00 95.62 295 VAL A C 1
ATOM 2346 O O . VAL A 1 295 ? -11.492 -10.820 20.025 1.00 95.62 295 VAL A O 1
ATOM 2349 N N . LYS A 1 296 ? -13.597 -10.438 19.361 1.00 94.31 296 LYS A N 1
ATOM 2350 C CA . LYS A 1 296 ? -14.212 -10.806 20.650 1.00 94.31 296 LYS A CA 1
ATOM 2351 C C . LYS A 1 296 ? -14.141 -12.301 20.950 1.00 94.31 296 LYS A C 1
ATOM 2353 O O . LYS A 1 296 ? -14.033 -12.672 22.116 1.00 94.31 296 LYS A O 1
ATOM 2358 N N . ASP A 1 297 ? -14.259 -13.132 19.917 1.00 95.75 297 ASP A N 1
ATOM 2359 C CA . ASP A 1 297 ? -14.155 -14.588 20.033 1.00 95.75 297 ASP A CA 1
ATOM 2360 C C . ASP A 1 297 ? -12.682 -15.015 20.239 1.00 95.75 297 ASP A C 1
ATOM 2362 O O . ASP A 1 297 ? -12.418 -16.049 20.852 1.00 95.75 297 ASP A O 1
ATOM 2366 N N . THR A 1 298 ? -11.715 -14.205 19.788 1.00 91.06 298 THR A N 1
ATOM 2367 C CA . THR A 1 298 ? -10.288 -14.385 20.078 1.00 91.06 298 THR A CA 1
ATOM 2368 C C . THR A 1 298 ? -9.990 -14.003 21.526 1.00 91.06 298 THR A C 1
ATOM 2370 O O . THR A 1 298 ? -9.854 -12.831 21.881 1.00 91.06 298 THR A O 1
ATOM 2373 N N . HIS A 1 299 ? -9.878 -15.015 22.385 1.00 75.19 299 HIS A N 1
ATOM 2374 C CA . HIS A 1 299 ? -9.479 -14.834 23.776 1.00 75.19 299 HIS A CA 1
ATOM 2375 C C . HIS A 1 299 ? -8.163 -14.033 23.864 1.00 75.19 299 HIS A C 1
ATOM 2377 O O . HIS A 1 299 ? -7.270 -14.223 23.044 1.00 75.19 299 HIS A O 1
ATOM 2383 N N . PHE A 1 300 ? -8.051 -13.151 24.863 1.00 88.38 300 PHE A N 1
ATOM 2384 C CA . PHE A 1 300 ? -6.884 -12.295 25.161 1.00 88.38 300 PHE A CA 1
ATOM 2385 C C . PHE A 1 300 ? -6.694 -11.024 24.315 1.00 88.38 300 PHE A C 1
ATOM 2387 O O . PHE A 1 300 ? -5.879 -10.190 24.702 1.00 88.38 300 PHE A O 1
ATOM 2394 N N . THR A 1 301 ? -7.472 -10.795 23.249 1.00 94.50 301 THR A N 1
ATOM 2395 C CA . THR A 1 301 ? -7.443 -9.506 22.534 1.00 94.50 301 THR A CA 1
ATOM 2396 C C . THR A 1 301 ? -8.593 -8.593 22.959 1.00 94.50 301 THR A C 1
ATOM 2398 O O . THR A 1 301 ? -9.767 -8.961 22.937 1.00 94.50 301 THR A O 1
ATOM 2401 N N . THR A 1 302 ? -8.268 -7.349 23.299 1.00 95.50 302 THR A N 1
ATOM 2402 C CA . THR A 1 302 ? -9.253 -6.294 23.539 1.00 95.50 302 THR A CA 1
ATOM 2403 C C . THR A 1 302 ? -9.705 -5.696 22.211 1.00 95.50 302 THR A C 1
ATOM 2405 O O . THR A 1 302 ? -8.917 -5.112 21.466 1.00 95.50 302 THR A O 1
ATOM 2408 N N . ASN A 1 303 ? -10.998 -5.825 21.923 1.00 94.19 303 ASN A N 1
ATOM 2409 C CA . ASN A 1 303 ? -11.612 -5.236 20.741 1.00 94.19 303 ASN A CA 1
ATOM 2410 C C . ASN A 1 303 ? -11.824 -3.727 20.918 1.00 94.19 303 ASN A C 1
ATOM 2412 O O . ASN A 1 303 ? -12.608 -3.315 21.779 1.00 94.19 303 ASN A O 1
ATOM 2416 N N . GLN A 1 304 ? -11.197 -2.918 20.068 1.00 92.12 304 GLN A N 1
ATOM 2417 C CA . GLN A 1 304 ? -11.329 -1.466 20.070 1.00 92.12 304 GLN A CA 1
ATOM 2418 C C . GLN A 1 304 ? -11.842 -0.978 18.711 1.00 92.12 304 GLN A C 1
ATOM 2420 O O . GLN A 1 304 ? -11.502 -1.498 17.655 1.00 92.12 304 GLN A O 1
ATOM 2425 N N . ASN A 1 305 ? -12.690 0.046 18.725 1.00 87.25 305 ASN A N 1
ATOM 2426 C CA . ASN A 1 305 ? -13.092 0.709 17.488 1.00 87.25 305 ASN A CA 1
ATOM 2427 C C . ASN A 1 305 ? -12.127 1.851 17.199 1.00 87.25 305 ASN A C 1
ATOM 2429 O O . ASN A 1 305 ? -11.683 2.522 18.136 1.00 87.25 305 ASN A O 1
ATOM 2433 N N . ASP A 1 306 ? -11.868 2.123 15.922 1.00 82.19 306 ASP A N 1
ATOM 2434 C CA . ASP A 1 306 ? -11.094 3.302 15.567 1.00 82.19 306 ASP A CA 1
ATOM 2435 C C . ASP A 1 306 ? -11.733 4.585 16.143 1.00 82.19 306 ASP A C 1
ATOM 2437 O O . ASP A 1 306 ? -12.957 4.744 16.278 1.00 82.19 306 ASP A O 1
ATOM 2441 N N . LEU A 1 307 ? -10.869 5.513 16.551 1.00 84.56 307 LEU A N 1
ATOM 2442 C CA . LEU A 1 307 ? -11.305 6.813 17.055 1.00 84.56 307 LEU A CA 1
ATOM 2443 C C . LEU A 1 307 ? -11.763 7.724 15.919 1.00 84.56 307 LEU A C 1
ATOM 2445 O O . LEU A 1 307 ? -12.524 8.665 16.152 1.00 84.56 307 LEU A O 1
ATOM 2449 N N . TRP A 1 308 ? -11.344 7.433 14.686 1.00 83.81 308 TRP A N 1
ATOM 2450 C CA . TRP A 1 308 ? -11.678 8.237 13.522 1.00 83.81 308 TRP A CA 1
ATOM 2451 C C . TRP A 1 308 ? -13.188 8.311 13.305 1.00 83.81 308 TRP A C 1
ATOM 2453 O O . TRP A 1 308 ? -13.720 9.408 13.137 1.00 83.81 308 TRP A O 1
ATOM 2463 N N . HIS A 1 309 ? -13.908 7.190 13.389 1.00 83.12 309 HIS A N 1
ATOM 2464 C CA . HIS A 1 309 ? -15.362 7.181 13.261 1.00 83.12 309 HIS A CA 1
ATOM 2465 C C . HIS A 1 309 ? -16.062 7.951 14.387 1.00 83.12 309 HIS A C 1
ATOM 2467 O O . HIS A 1 309 ? -17.069 8.618 14.134 1.00 83.12 309 HIS A O 1
ATOM 2473 N N . ALA A 1 310 ? -15.533 7.899 15.614 1.00 85.62 310 ALA A N 1
ATOM 2474 C CA . ALA A 1 310 ? -16.083 8.650 16.740 1.00 85.62 310 ALA A CA 1
ATOM 2475 C C . ALA A 1 310 ? -15.896 10.163 16.536 1.00 85.62 310 ALA A C 1
ATOM 2477 O O . ALA A 1 310 ? -16.861 10.927 16.584 1.00 85.62 310 ALA A O 1
ATOM 2478 N N . VAL A 1 311 ? -14.672 10.584 16.207 1.00 90.50 311 VAL A N 1
ATOM 2479 C CA . VAL A 1 311 ? -14.321 11.985 15.932 1.00 90.50 311 VAL A CA 1
ATOM 2480 C C . VAL A 1 311 ? -15.081 12.509 14.715 1.00 90.50 311 VAL A C 1
ATOM 2482 O O . VAL A 1 311 ? -15.579 13.633 14.738 1.00 90.50 311 VAL A O 1
ATOM 2485 N N . LYS A 1 312 ? -15.245 11.693 13.668 1.00 90.38 312 LYS A N 1
ATOM 2486 C CA . LYS A 1 312 ? -16.028 12.040 12.479 1.00 90.38 312 LYS A CA 1
ATOM 2487 C C . LYS A 1 312 ? -17.495 12.293 12.818 1.00 90.38 312 LYS A C 1
ATOM 2489 O O . LYS A 1 312 ? -18.036 13.302 12.376 1.00 90.38 312 LYS A O 1
ATOM 2494 N N . ALA A 1 313 ? -18.126 11.426 13.611 1.00 91.31 313 ALA A N 1
ATOM 2495 C CA . ALA A 1 313 ? -19.517 11.614 14.019 1.00 91.31 313 ALA A CA 1
ATOM 2496 C C . ALA A 1 313 ? -19.703 12.914 14.820 1.00 91.31 313 ALA A C 1
ATOM 2498 O O . ALA A 1 313 ? -20.648 13.666 14.576 1.00 91.31 313 ALA A O 1
ATOM 2499 N N . VAL A 1 314 ? -18.766 13.226 15.723 1.00 92.31 314 VAL A N 1
ATOM 2500 C CA . VAL A 1 314 ? -18.787 14.494 16.464 1.00 92.31 314 VAL A CA 1
ATOM 2501 C C . VAL A 1 314 ? -18.581 15.684 15.527 1.00 92.31 314 VAL A C 1
ATOM 2503 O O . VAL A 1 314 ? -19.336 16.652 15.581 1.00 92.31 314 VAL A O 1
ATOM 2506 N N . LYS A 1 315 ? -17.614 15.601 14.612 1.00 94.69 315 LYS A N 1
ATOM 2507 C CA . LYS A 1 315 ? -17.354 16.633 13.605 1.00 94.69 315 LYS A CA 1
ATOM 2508 C C . LYS A 1 315 ? -18.583 16.908 12.738 1.00 94.69 315 LYS A C 1
ATOM 2510 O O . LYS A 1 315 ? -18.908 18.069 12.496 1.00 94.69 315 LYS A O 1
ATOM 2515 N N . GLU A 1 316 ? -19.292 15.870 12.300 1.00 94.94 316 GLU A N 1
ATOM 2516 C CA . GLU A 1 316 ? -20.548 15.995 11.552 1.00 94.94 316 GLU A CA 1
ATOM 2517 C C . GLU A 1 316 ? -21.646 16.668 12.386 1.00 94.94 316 GLU A C 1
ATOM 2519 O O . GLU A 1 316 ? -22.352 17.537 11.875 1.00 94.94 316 GLU A O 1
ATOM 2524 N N . ALA A 1 317 ? -21.771 16.319 13.670 1.00 94.75 317 ALA A N 1
ATOM 2525 C CA . ALA A 1 317 ? -22.726 16.953 14.577 1.00 94.75 317 ALA A CA 1
ATOM 2526 C C . ALA A 1 317 ? -22.419 18.446 14.790 1.00 94.75 317 ALA A C 1
ATOM 2528 O O . ALA A 1 317 ? -23.317 19.275 14.663 1.00 94.75 317 ALA A O 1
ATOM 2529 N N . ILE A 1 318 ? -21.153 18.803 15.025 1.00 94.94 318 ILE A N 1
ATOM 2530 C CA . ILE A 1 318 ? -20.731 20.200 15.208 1.00 94.94 318 ILE A CA 1
ATOM 2531 C C . ILE A 1 318 ? -20.893 20.988 13.905 1.00 94.94 318 ILE A C 1
ATOM 2533 O O . ILE A 1 318 ? -21.340 22.129 13.925 1.00 94.94 318 ILE A O 1
ATOM 2537 N N . THR A 1 319 ? -20.606 20.376 12.753 1.00 95.44 319 THR A N 1
ATOM 2538 C CA . THR A 1 319 ? -20.784 21.028 11.445 1.00 95.44 319 THR A CA 1
ATOM 2539 C C . THR A 1 319 ? -22.235 21.454 11.210 1.00 95.44 319 THR A C 1
ATOM 2541 O O . THR A 1 319 ? -22.475 22.516 10.640 1.00 95.44 319 THR A O 1
ATOM 2544 N N . LYS A 1 320 ? -23.213 20.662 11.675 1.00 94.69 320 LYS A N 1
ATOM 2545 C CA . LYS A 1 320 ? -24.641 21.002 11.554 1.00 94.69 320 LYS A CA 1
ATOM 2546 C C . LYS A 1 320 ? -25.029 22.248 12.350 1.00 94.69 320 LYS A C 1
ATOM 2548 O O . LYS A 1 320 ? -25.915 22.970 11.914 1.00 94.69 320 LYS A O 1
ATOM 2553 N N . ILE A 1 321 ? -24.377 22.495 13.486 1.00 95.69 321 ILE A N 1
ATOM 2554 C CA . ILE A 1 321 ? -24.643 23.668 14.335 1.00 95.69 321 ILE A CA 1
ATOM 2555 C C . ILE A 1 321 ? -23.699 24.841 14.041 1.00 95.69 321 ILE A C 1
ATOM 2557 O O . ILE A 1 321 ? -23.899 25.931 14.566 1.00 95.69 321 ILE A O 1
ATOM 2561 N N . SER A 1 322 ? -22.680 24.656 13.200 1.00 94.81 322 SER A N 1
ATOM 2562 C CA . SER A 1 322 ? -21.710 25.706 12.869 1.00 94.81 322 SER A CA 1
ATOM 2563 C C . SER A 1 322 ? -21.968 26.402 11.539 1.00 94.81 322 SER A C 1
ATOM 2565 O O . SER A 1 322 ? -21.355 27.430 11.258 1.00 94.81 322 SER A O 1
ATOM 2567 N N . LYS A 1 323 ? -22.864 25.856 10.707 1.00 94.69 323 LYS A N 1
ATOM 2568 C CA . LYS A 1 323 ? -23.206 26.410 9.394 1.00 94.69 323 LYS A CA 1
ATOM 2569 C C . LYS A 1 323 ? -24.697 26.261 9.115 1.00 94.69 323 LYS A C 1
ATOM 2571 O O . LYS A 1 323 ? -25.256 25.181 9.281 1.00 94.69 323 LYS A O 1
ATOM 2576 N N . GLY A 1 324 ? -25.317 27.318 8.600 1.00 93.19 324 GLY A N 1
ATOM 2577 C CA . GLY A 1 324 ? -26.710 27.303 8.162 1.00 93.19 324 GLY A CA 1
ATOM 2578 C C . GLY A 1 324 ? -27.135 28.621 7.506 1.00 93.19 324 GLY A C 1
ATOM 2579 O O . GLY A 1 324 ? -26.316 29.526 7.341 1.00 93.19 324 GLY A O 1
ATOM 2580 N N . PRO A 1 325 ? -28.402 28.747 7.079 1.00 94.69 325 PRO A N 1
ATOM 2581 C CA . PRO A 1 325 ? -28.915 29.989 6.510 1.00 94.69 325 PRO A CA 1
ATOM 2582 C C . PRO A 1 325 ? -29.039 31.081 7.582 1.00 94.69 325 PRO A C 1
ATOM 2584 O O . PRO A 1 325 ? -29.410 30.805 8.721 1.00 94.69 325 PRO A O 1
ATOM 2587 N N . LYS A 1 326 ? -28.796 32.346 7.216 1.00 93.25 326 LYS A N 1
ATOM 2588 C CA . LYS A 1 326 ? -28.827 33.489 8.154 1.00 93.25 326 LYS A CA 1
ATOM 2589 C C . LYS A 1 326 ? -30.139 33.613 8.942 1.00 93.25 326 LYS A C 1
ATOM 2591 O O . LYS A 1 326 ? -30.130 34.028 10.090 1.00 93.25 326 LYS A O 1
ATOM 2596 N N . CYS A 1 327 ? -31.266 33.202 8.359 1.00 95.25 327 CYS A N 1
ATOM 2597 C CA . CYS A 1 327 ? -32.566 33.221 9.037 1.00 95.25 327 CYS A CA 1
ATOM 2598 C C . CYS A 1 327 ? -32.684 32.248 10.225 1.00 95.25 327 CYS A C 1
ATOM 2600 O O . CYS A 1 327 ? -33.597 32.407 11.026 1.00 95.25 327 CYS A O 1
ATOM 2602 N N . SER A 1 328 ? -31.796 31.256 10.344 1.00 93.50 328 SER A N 1
ATOM 2603 C CA . SER A 1 328 ? -31.780 30.287 11.450 1.00 93.50 328 SER A CA 1
ATOM 2604 C C . SER A 1 328 ? -30.605 30.478 12.418 1.00 93.50 328 SER A C 1
ATOM 2606 O O . SER A 1 328 ? -30.363 29.612 13.265 1.00 93.50 328 SER A O 1
ATOM 2608 N N . GLU A 1 329 ? -29.853 31.571 12.268 1.00 95.25 329 GLU A N 1
ATOM 2609 C CA . GLU A 1 329 ? -28.757 31.942 13.165 1.00 95.25 329 GLU A CA 1
ATOM 2610 C C . GLU A 1 329 ? -29.299 32.201 14.582 1.00 95.25 329 GLU A C 1
ATOM 2612 O O . GLU A 1 329 ? -30.345 32.823 14.759 1.00 95.25 329 GLU A O 1
ATOM 2617 N N . GLY A 1 330 ? -28.631 31.653 15.598 1.00 92.62 330 GLY A N 1
ATOM 2618 C CA . GLY A 1 330 ? -29.060 31.723 16.999 1.00 92.62 330 GLY A CA 1
ATOM 2619 C C . GLY A 1 330 ? -30.156 30.725 17.393 1.00 92.62 330 GLY A C 1
ATOM 2620 O O . GLY A 1 330 ? -30.454 30.606 18.576 1.00 92.62 330 GLY A O 1
ATOM 2621 N N . THR A 1 331 ? -30.731 29.980 16.437 1.00 93.38 331 THR A N 1
ATOM 2622 C CA . THR A 1 331 ? -31.717 28.914 16.716 1.00 93.38 331 THR A CA 1
ATOM 2623 C C . THR A 1 331 ? -31.174 27.526 16.380 1.00 93.38 331 THR A C 1
ATOM 2625 O O . THR A 1 331 ? -31.174 26.643 17.231 1.00 93.38 331 THR A O 1
ATOM 2628 N N . ALA A 1 332 ? -30.709 27.322 15.140 1.00 91.75 332 ALA A N 1
ATOM 2629 C CA . ALA A 1 332 ? -30.234 26.020 14.653 1.00 91.75 332 ALA A CA 1
ATOM 2630 C C . ALA A 1 332 ? -28.712 25.965 14.457 1.00 91.75 332 ALA A C 1
ATOM 2632 O O . ALA A 1 332 ? -28.131 24.881 14.461 1.00 91.75 332 ALA A O 1
ATOM 2633 N N . TRP A 1 333 ? -28.069 27.121 14.286 1.00 95.81 333 TRP A N 1
ATOM 2634 C CA . TRP A 1 333 ? -26.618 27.237 14.165 1.00 95.81 333 TRP A CA 1
ATOM 2635 C C . TRP A 1 333 ? -26.124 28.579 14.723 1.00 95.81 333 TRP A C 1
ATOM 2637 O O . TRP A 1 333 ? -26.921 29.499 14.920 1.00 95.81 333 TRP A O 1
ATOM 2647 N N . SER A 1 334 ? -24.822 28.694 14.986 1.00 94.50 334 SER A N 1
ATOM 2648 C CA . SER A 1 334 ? -24.189 29.913 15.508 1.00 94.50 334 SER A CA 1
ATOM 2649 C C . SER A 1 334 ? -22.874 30.219 14.791 1.00 94.50 334 SER A C 1
ATOM 2651 O O . SER A 1 334 ? -22.034 29.333 14.623 1.00 94.50 334 SER A O 1
ATOM 2653 N N . ASP A 1 335 ? -22.671 31.485 14.418 1.00 94.50 335 ASP A N 1
ATOM 2654 C CA . ASP A 1 335 ? -21.430 31.957 13.793 1.00 94.50 335 ASP A CA 1
ATOM 2655 C C . ASP A 1 335 ? -20.220 31.858 14.738 1.00 94.50 335 ASP A C 1
ATOM 2657 O O . ASP A 1 335 ? -19.099 31.614 14.295 1.00 94.50 335 ASP A O 1
ATOM 2661 N N . GLN A 1 336 ? -20.451 31.910 16.056 1.00 95.06 336 GLN A N 1
ATOM 2662 C CA . GLN A 1 336 ? -19.403 31.814 17.084 1.00 95.06 336 GLN A CA 1
ATOM 2663 C C . GLN A 1 336 ? -18.651 30.473 17.083 1.00 95.06 336 GLN A C 1
ATOM 2665 O O . GLN A 1 336 ? -17.574 30.371 17.671 1.00 95.06 336 GLN A O 1
ATOM 2670 N N . ILE A 1 337 ? -19.225 29.435 16.466 1.00 94.19 337 ILE A N 1
ATOM 2671 C CA . ILE A 1 337 ? -18.634 28.092 16.387 1.00 94.19 337 ILE A CA 1
ATOM 2672 C C . ILE A 1 337 ? -18.248 27.685 14.959 1.00 94.19 337 ILE A C 1
ATOM 2674 O O . ILE A 1 337 ? -17.813 26.551 14.739 1.00 94.19 337 ILE A O 1
ATOM 2678 N N . SER A 1 338 ? -18.368 28.599 13.991 1.00 92.00 338 SER A N 1
ATOM 2679 C CA . SER A 1 338 ? -18.061 28.359 12.573 1.00 92.00 338 SER A CA 1
ATOM 2680 C C . SER A 1 338 ? -16.606 27.923 12.340 1.00 92.00 338 SER A C 1
ATOM 2682 O O . SER A 1 338 ? -16.349 27.034 11.522 1.00 92.00 338 SER A O 1
ATOM 2684 N N . ASP A 1 339 ? -15.666 28.468 13.117 1.00 95.06 339 ASP A N 1
ATOM 2685 C CA . ASP A 1 339 ? -14.227 28.179 13.080 1.00 95.06 339 ASP A CA 1
ATOM 2686 C C . ASP A 1 339 ? -13.785 27.105 14.097 1.00 95.06 339 ASP A C 1
ATOM 2688 O O . ASP A 1 339 ? -12.622 26.698 14.111 1.00 95.06 339 ASP A O 1
ATOM 2692 N N . LYS A 1 340 ? -14.698 26.613 14.946 1.00 96.06 340 LYS A N 1
ATOM 2693 C CA . LYS A 1 340 ? -14.372 25.697 16.058 1.00 96.06 340 LYS A CA 1
ATOM 2694 C C . LYS A 1 340 ? -14.509 24.215 15.724 1.00 96.06 340 LYS A C 1
ATOM 2696 O O . LYS A 1 340 ? -14.088 23.383 16.523 1.00 96.06 340 LYS A O 1
ATOM 2701 N N . VAL A 1 341 ? -15.033 23.866 14.546 1.00 94.75 341 VAL A N 1
ATOM 2702 C CA . VAL A 1 341 ? -15.257 22.465 14.142 1.00 94.75 341 VAL A CA 1
ATOM 2703 C C . VAL A 1 341 ? -13.972 21.628 14.224 1.00 94.75 341 VAL A C 1
ATOM 2705 O O . VAL A 1 341 ? -13.965 20.581 14.869 1.00 94.75 341 VAL A O 1
ATOM 2708 N N . GLU A 1 342 ? -12.881 22.086 13.599 1.00 94.69 342 GLU A N 1
ATOM 2709 C CA . GLU A 1 342 ? -11.606 21.348 13.592 1.00 94.69 342 GLU A CA 1
ATOM 2710 C C . GLU A 1 342 ? -10.888 21.371 14.951 1.00 94.69 342 GLU A C 1
ATOM 2712 O O . GLU A 1 342 ? -10.448 20.303 15.390 1.00 94.69 342 GLU A O 1
ATOM 2717 N N . PRO A 1 343 ? -10.795 22.514 15.667 1.00 96.56 343 PRO A N 1
ATOM 2718 C CA . PRO A 1 343 ? -10.245 22.535 17.021 1.00 96.56 343 PRO A CA 1
ATOM 2719 C C . PRO A 1 343 ? -10.949 21.575 17.984 1.00 96.56 343 PRO A C 1
ATOM 2721 O O . PRO A 1 343 ? -10.273 20.848 18.709 1.00 96.56 343 PRO A O 1
ATOM 2724 N N . ILE A 1 344 ? -12.287 21.515 17.969 1.00 94.69 344 ILE A N 1
ATOM 2725 C CA . ILE A 1 344 ? -13.043 20.617 18.855 1.00 94.69 344 ILE A CA 1
ATOM 2726 C C . ILE A 1 344 ? -12.814 19.152 18.467 1.00 94.69 344 ILE A C 1
ATOM 2728 O O . ILE A 1 344 ? -12.554 18.327 19.340 1.00 94.69 344 ILE A O 1
ATOM 2732 N N . ALA A 1 345 ? -12.857 18.818 17.172 1.00 93.06 345 ALA A N 1
ATOM 2733 C CA . ALA A 1 345 ? -12.577 17.457 16.708 1.00 93.06 345 ALA A CA 1
ATOM 2734 C C . ALA A 1 345 ? -11.161 16.999 17.104 1.00 93.06 345 ALA A C 1
ATOM 2736 O O . ALA A 1 345 ? -10.972 15.871 17.558 1.00 93.06 345 ALA A O 1
ATOM 2737 N N . THR A 1 346 ? -10.181 17.899 16.993 1.00 92.25 346 THR A N 1
ATOM 2738 C CA . THR A 1 346 ? -8.795 17.656 17.411 1.00 92.25 346 THR A CA 1
ATOM 2739 C C . THR A 1 346 ? -8.708 17.450 18.919 1.00 92.25 346 THR A C 1
ATOM 2741 O O . THR A 1 346 ? -8.124 16.466 19.364 1.00 92.25 346 THR A O 1
ATOM 2744 N N . HIS A 1 347 ? -9.326 18.331 19.708 1.00 94.06 347 HIS A N 1
ATOM 2745 C CA . HIS A 1 347 ? -9.343 18.226 21.165 1.00 94.06 347 HIS A CA 1
ATOM 2746 C C . HIS A 1 347 ? -9.946 16.899 21.637 1.00 94.06 347 HIS A C 1
ATOM 2748 O O . HIS A 1 347 ? -9.341 16.220 22.458 1.00 94.06 347 HIS A O 1
ATOM 2754 N N . ILE A 1 348 ? -11.080 16.481 21.067 1.00 91.50 348 ILE A N 1
ATOM 2755 C CA . ILE A 1 348 ? -11.721 15.201 21.400 1.00 91.50 348 ILE A CA 1
ATOM 2756 C C . ILE A 1 348 ? -10.819 14.020 21.041 1.00 91.50 348 ILE A C 1
ATOM 2758 O O . ILE A 1 348 ? -10.682 13.097 21.836 1.00 91.50 348 ILE A O 1
ATOM 2762 N N . ASN A 1 349 ? -10.163 14.048 19.877 1.00 88.56 349 ASN A N 1
ATOM 2763 C CA . ASN A 1 349 ? -9.216 12.997 19.506 1.00 88.56 349 ASN A CA 1
ATOM 2764 C C . ASN A 1 349 ? -8.069 12.868 20.525 1.00 88.56 349 ASN A C 1
ATOM 2766 O O . ASN A 1 349 ? -7.675 11.755 20.858 1.00 88.56 349 ASN A O 1
ATOM 2770 N N . TRP A 1 350 ? -7.549 13.989 21.035 1.00 89.31 350 TRP A N 1
ATOM 2771 C CA . TRP A 1 350 ? -6.504 13.981 22.063 1.00 89.31 350 TRP A CA 1
ATOM 2772 C C . TRP A 1 350 ? -7.023 13.519 23.426 1.00 89.31 350 TRP A C 1
ATOM 2774 O O . TRP A 1 350 ? -6.372 12.687 24.052 1.00 89.31 350 TRP A O 1
ATOM 2784 N N . ALA A 1 351 ? -8.198 13.998 23.839 1.00 90.00 351 ALA A N 1
ATOM 2785 C CA . ALA A 1 351 ? -8.818 13.697 25.131 1.00 90.00 351 ALA A CA 1
ATOM 2786 C C . ALA A 1 351 ? -9.330 12.255 25.267 1.00 90.00 351 ALA A C 1
ATOM 2788 O O . ALA A 1 351 ? -9.601 11.812 26.371 1.00 90.00 351 ALA A O 1
ATOM 2789 N N . VAL A 1 352 ? -9.519 11.528 24.162 1.00 85.00 352 VAL A N 1
ATOM 2790 C CA . VAL A 1 352 ? -9.862 10.094 24.208 1.00 85.00 352 VAL A CA 1
ATOM 2791 C C . VAL A 1 352 ? -8.606 9.212 24.214 1.00 85.00 352 VAL A C 1
ATOM 2793 O O . VAL A 1 352 ? -8.669 8.053 24.611 1.00 85.00 352 VAL A O 1
ATOM 2796 N N . ARG A 1 353 ? -7.463 9.742 23.763 1.00 76.19 353 ARG A N 1
ATOM 2797 C CA . ARG A 1 353 ? -6.185 9.011 23.712 1.00 76.19 353 ARG A CA 1
ATOM 2798 C C . ARG A 1 353 ? -5.383 9.077 25.018 1.00 76.19 353 ARG A C 1
ATOM 2800 O O . ARG A 1 353 ? -4.498 8.247 25.188 1.00 76.19 353 ARG A O 1
ATOM 2807 N N . HIS A 1 354 ? -5.652 10.064 25.872 1.00 77.06 354 HIS A N 1
ATOM 2808 C CA . HIS A 1 354 ? -4.971 10.335 27.146 1.00 77.06 354 HIS A CA 1
ATOM 2809 C C . HIS A 1 354 ? -6.018 10.395 28.247 1.00 77.06 354 HIS A C 1
ATOM 2811 O O . HIS A 1 354 ? -5.697 9.969 29.377 1.00 77.06 354 HIS A O 1
#

Foldseek 3Di:
DDDDDDDDDDDDDDDADEDEDADDADDEDDDDDDDDDAYAYEYEYEDYAEDEYDDDDDDDDDYAYEYEYADYADYDYDDDPDPDDDDDYDYDYDDYDDDDDPQPWDQPDWDADFLKIWTWTAGPVDRVDIDIDIPADADPVRDGPVNLVLLVCCVVVPDDPVRSCVVCPPRGHDDPVNSVVSVVVVVVVVVVVVVVQLVVQVVVQCVVDPDPLFFAKEKDKDFDPDPQGQKIKIWIAGPPPRGTNDIDIGGCVNPVGSLCRNVVSVVVSCVVCVVVVGDHQEYEYAPNPSNQVVQVVPPRYDYHYDCVVVLVVQLVVLCQQCDDDPVCDPPRHHVVCVVVSVVVSVVVVVVVVD

Organism: Mytilus galloprovincialis (NCBI:txid29158)

Solvent-accessible surface area (backbone atoms only — not comparable to full-atom values): 21241 Å² total; per-residue (Å²): 134,83,84,87,80,80,79,82,75,87,82,84,85,85,75,81,65,77,59,81,55,80,72,60,83,71,62,79,65,72,78,76,90,80,86,86,82,90,60,60,55,52,45,58,40,62,46,45,64,46,54,51,51,54,63,63,94,75,92,82,84,76,68,60,56,54,50,50,50,67,47,54,85,48,83,54,73,55,72,74,86,72,88,76,76,84,71,73,80,60,77,61,78,83,71,83,93,80,92,83,74,78,79,54,64,40,82,74,42,80,46,76,64,26,56,27,38,40,35,36,34,30,36,71,83,44,83,86,46,71,46,82,46,64,76,42,61,64,42,100,83,73,44,44,45,56,44,53,53,51,50,50,54,44,72,74,63,75,58,50,75,69,52,49,59,62,71,35,62,93,64,41,60,69,52,70,70,61,51,51,58,47,45,57,54,49,49,55,51,53,51,52,50,48,53,52,49,23,54,51,36,50,53,55,48,57,72,69,49,95,64,90,79,42,44,47,34,33,44,52,68,50,62,38,100,56,98,73,24,66,33,28,40,24,36,34,25,34,62,86,77,61,39,60,58,46,75,33,78,34,34,49,88,80,44,80,52,48,88,48,30,51,41,54,24,52,52,49,50,52,50,60,30,50,77,68,75,47,52,57,29,33,43,28,28,82,73,46,67,65,43,54,49,50,39,62,70,40,80,80,34,45,72,40,63,46,63,63,65,56,36,48,53,52,35,55,56,44,46,54,34,23,51,74,61,81,92,41,55,82,76,61,18,35,76,93,40,50,84,40,42,64,59,51,34,51,49,51,55,51,65,74,75,105

Sequence (354 aa):
MAKESCAPLPQVSIHSVRVNLSQSDNLSCNNNRTVTYRHDLGGNLSQSDDLSCNNNDTVTYRHSVRVNLSQSDNLSCNNNDTLTYRHSVRVNLSQSDVLSGNNNRTVAKMTMKGHGALLRLTCSLEKSHSYLWSSSPYLPNEEYLVNHRINHGFFSSGLLPVHYTRFVNGIGCIIKDKRGKFFQRYKQHAESECVSSVEQGINNEIASYEELDGINIMSDARHGWRKNSKDTTVVALWERTHQVMDCEHITKAMDRVAQRHERLGTEIIYNNLADKNVSIKIHAHDRNMAVNKFVKDTHFTTNQNDLWHAVKAVKEAITKISKGPKCSEGTAWSDQISDKVEPIATHINWAVRH